Protein AF-A0A7C7TLJ5-F1 (afdb_monomer)

Nearest PDB structures (foldseek):
  1dow-assembly1_A  TM=4.123E-01  e=5.485E+00  Mus musculus
  4dj9-assembly1_A  TM=3.539E-01  e=4.416E+00  Homo sapiens
  2m6u-assembly1_A  TM=3.583E-01  e=4.184E+00  Streptococcus pneumoniae
  2b0h-assembly1_A  TM=3.613E-01  e=6.452E+00  Mus musculus

Solvent-accessible surface area (backbone atoms only — not comparable to full-atom values): 9855 Å² total; per-residue (Å²): 140,82,86,79,79,80,81,80,80,48,72,65,58,51,50,57,53,45,68,76,60,61,52,76,66,57,54,52,52,52,52,54,52,50,52,60,67,44,57,81,57,48,69,66,51,55,64,55,44,53,59,50,47,55,52,50,50,54,52,48,55,35,57,50,50,55,58,57,44,46,88,80,57,54,76,75,46,46,50,59,49,54,42,51,50,49,49,41,33,62,65,18,54,29,39,66,38,47,59,35,56,57,42,66,42,35,53,46,17,75,68,32,34,67,66,41,88,50,71,66,36,30,52,29,50,51,52,32,24,48,46,53,40,51,49,44,62,74,51,39,72,55,19,67,78,62,87,30,20,63,68,49,67,69,58,45,54,54,50,49,53,36,42,53,47,28,53,49,28,41,47,73,69,68,44,77,83,132

Sequence (178 aa):
MSLQYDEDNSILARLQREIRNPTKKTVLALIIIFLLVISPFAAGWLNSTQKGFEQQFAEHDLSENFSAGVADLTDEEVAPWLVEQGNIMFNATTPLHWEVGNFYYGVCSEEGIAGLADATYRDGVRIGCQGLADIQGKYSRDCFIASTCVVKQSAKDELTAVFDGLWATHAEAGYVRP

Radius of gyration: 30.86 Å; Cα contacts (8 Å, |Δi|>4): 154; chains: 1; bounding box: 36×47×104 Å

pLDDT: mean 75.38, std 19.13, range [36.59, 97.94]

Mean predicted aligned error: 16.14 Å

Secondary structure (DSSP, 8-state):
----------HHHHHHHHHHS--HHHHHHHHHHHHHHHTTTHHHHHHHHHHHHHHHHHHHHHHHHTT--GGG--HHHHHHHHHHHHHHHHT--SHHHHT---TTSGGGSHHHHHHSS-HHHHHHHHHHHHHHHHHHHHHHHHHHSSSS----HHHHHHHHHHHHHHHHHHHHTTPPP-

Structure (mmCIF, N/CA/C/O backbone):
data_AF-A0A7C7TLJ5-F1
#
_entry.id   AF-A0A7C7TLJ5-F1
#
loop_
_atom_site.group_PDB
_atom_site.id
_atom_site.type_symbol
_atom_site.label_atom_id
_atom_site.label_alt_id
_atom_site.label_comp_id
_atom_site.label_asym_id
_atom_site.label_entity_id
_atom_site.label_seq_id
_atom_site.pdbx_PDB_ins_code
_atom_site.Cartn_x
_atom_site.Cartn_y
_atom_site.Cartn_z
_atom_site.occupancy
_atom_site.B_iso_or_equiv
_atom_site.auth_seq_id
_atom_site.auth_comp_id
_atom_site.auth_asym_id
_atom_site.auth_atom_id
_atom_site.pdbx_PDB_model_num
ATOM 1 N N . MET A 1 1 ? 3.424 38.424 87.019 1.00 36.62 1 MET A N 1
ATOM 2 C CA . MET A 1 1 ? 2.631 37.506 86.177 1.00 36.62 1 MET A CA 1
ATOM 3 C C . MET A 1 1 ? 3.626 36.684 85.370 1.00 36.62 1 MET A C 1
ATOM 5 O O . MET A 1 1 ? 4.204 37.208 84.431 1.00 36.62 1 MET A O 1
ATOM 9 N N . SER A 1 2 ? 3.945 35.470 85.819 1.00 39.25 2 SER A N 1
ATOM 10 C CA . SER A 1 2 ? 4.843 34.544 85.117 1.00 39.25 2 SER A CA 1
ATOM 11 C C . SER A 1 2 ? 3.990 33.393 84.597 1.00 39.25 2 SER A C 1
ATOM 13 O O . SER A 1 2 ? 3.480 32.604 85.389 1.00 39.25 2 SER A O 1
ATOM 15 N N . LEU A 1 3 ? 3.771 33.358 83.282 1.00 44.00 3 LEU A N 1
ATOM 16 C CA . LEU A 1 3 ? 3.082 32.259 82.612 1.00 44.00 3 LEU A CA 1
ATOM 17 C C . LEU A 1 3 ? 4.011 31.044 82.638 1.00 44.00 3 LEU A C 1
ATOM 19 O O . LEU A 1 3 ? 5.019 31.009 81.936 1.00 44.00 3 LEU A O 1
ATOM 23 N N . GLN A 1 4 ? 3.696 30.088 83.507 1.00 47.78 4 GLN A N 1
ATOM 24 C CA . GLN A 1 4 ? 4.327 28.777 83.522 1.00 47.78 4 GLN A CA 1
ATOM 25 C C . GLN A 1 4 ? 3.808 28.017 82.295 1.00 47.78 4 GLN A C 1
ATOM 27 O O . GLN A 1 4 ? 2.603 27.833 82.138 1.00 47.78 4 GLN A O 1
ATOM 32 N N . TYR A 1 5 ? 4.714 27.678 81.383 1.00 44.50 5 TYR A N 1
ATOM 33 C CA . TYR A 1 5 ? 4.413 26.934 80.166 1.00 44.50 5 TYR A CA 1
ATOM 34 C C . TYR A 1 5 ? 4.363 25.450 80.534 1.00 44.50 5 TYR A C 1
ATOM 36 O O . TYR A 1 5 ? 5.394 24.882 80.893 1.00 44.50 5 TYR A O 1
ATOM 44 N N . ASP A 1 6 ? 3.178 24.843 80.507 1.00 53.38 6 ASP A N 1
ATOM 45 C CA . ASP A 1 6 ? 3.042 23.396 80.667 1.00 53.38 6 ASP A CA 1
ATOM 46 C C . ASP A 1 6 ? 3.456 22.730 79.349 1.00 53.38 6 ASP A C 1
ATOM 48 O O . ASP A 1 6 ? 2.883 22.985 78.285 1.00 53.38 6 ASP A O 1
ATOM 52 N N . GLU A 1 7 ? 4.522 21.936 79.394 1.00 54.41 7 GLU A N 1
ATOM 53 C CA . GLU A 1 7 ? 5.082 21.284 78.217 1.00 54.41 7 GLU A CA 1
ATOM 54 C C . GLU A 1 7 ? 4.248 20.046 77.859 1.00 54.41 7 GLU A C 1
ATOM 56 O O . GLU A 1 7 ? 4.439 18.950 78.392 1.00 54.41 7 GLU A O 1
ATOM 61 N N . ASP A 1 8 ? 3.296 20.240 76.945 1.00 55.31 8 ASP A N 1
ATOM 62 C CA . ASP A 1 8 ? 2.391 19.194 76.478 1.00 55.31 8 ASP A CA 1
ATOM 63 C C . ASP A 1 8 ? 3.166 18.100 75.710 1.00 55.31 8 ASP A C 1
ATOM 65 O O . ASP A 1 8 ? 3.723 18.311 74.624 1.00 55.31 8 ASP A O 1
ATOM 69 N N . ASN A 1 9 ? 3.250 16.920 76.327 1.00 58.28 9 ASN A N 1
ATOM 70 C CA . ASN A 1 9 ? 4.057 15.771 75.904 1.00 58.28 9 ASN A CA 1
ATOM 71 C C . ASN A 1 9 ? 3.226 14.670 75.218 1.00 58.28 9 ASN A C 1
ATOM 73 O O . ASN A 1 9 ? 3.642 13.508 75.162 1.00 58.28 9 ASN A O 1
ATOM 77 N N . SER A 1 10 ? 2.049 15.017 74.694 1.00 65.31 10 SER A N 1
ATOM 78 C CA . SER A 1 10 ? 1.163 14.071 74.014 1.00 65.31 10 SER A CA 1
ATOM 79 C C . SER A 1 10 ? 1.798 13.450 72.752 1.00 65.31 10 SER A C 1
ATOM 81 O O . SER A 1 10 ? 2.580 14.072 72.028 1.00 65.31 10 SER A O 1
ATOM 83 N N . ILE A 1 11 ? 1.459 12.183 72.470 1.00 61.22 11 ILE A N 1
ATOM 84 C CA . ILE A 1 11 ? 1.991 11.401 71.330 1.00 61.22 11 ILE A CA 1
ATOM 85 C C . ILE A 1 11 ? 1.714 12.106 69.990 1.00 61.22 11 ILE A C 1
ATOM 87 O O . ILE A 1 11 ? 2.555 12.096 69.093 1.00 61.22 11 ILE A O 1
ATOM 91 N N . LEU A 1 12 ? 0.565 12.778 69.882 1.00 62.31 12 LEU A N 1
ATOM 92 C CA . LEU A 1 12 ? 0.192 13.594 68.726 1.00 62.31 12 LEU A CA 1
ATOM 93 C C . LEU A 1 12 ? 1.111 14.809 68.548 1.00 62.31 12 LEU A C 1
ATOM 95 O O . LEU A 1 12 ? 1.570 15.055 67.435 1.00 62.31 12 LEU A O 1
ATOM 99 N N . ALA A 1 13 ? 1.449 15.521 69.628 1.00 61.78 13 ALA A N 1
ATOM 100 C CA . ALA A 1 13 ? 2.373 16.655 69.569 1.00 61.78 13 ALA A CA 1
ATOM 101 C C . ALA A 1 13 ? 3.802 16.222 69.189 1.00 61.78 13 ALA A C 1
ATOM 103 O O . ALA A 1 13 ? 4.512 16.952 68.491 1.00 61.78 13 ALA A O 1
ATOM 104 N N . ARG A 1 14 ? 4.212 15.008 69.586 1.00 60.94 14 ARG A N 1
ATOM 105 C CA . ARG A 1 14 ? 5.484 14.397 69.160 1.00 60.94 14 ARG A CA 1
ATOM 106 C C . ARG A 1 14 ? 5.473 14.038 67.675 1.00 60.94 14 ARG A C 1
ATOM 108 O O . ARG A 1 14 ? 6.380 14.447 66.958 1.00 60.94 14 ARG A O 1
ATOM 115 N N . LEU A 1 15 ? 4.415 13.382 67.193 1.00 60.25 15 LEU A N 1
ATOM 116 C CA . LEU A 1 15 ? 4.244 13.074 65.766 1.00 60.25 15 LEU A CA 1
ATOM 117 C C . LEU A 1 15 ? 4.240 14.341 64.904 1.00 60.25 15 LEU A C 1
ATOM 119 O O . LEU A 1 15 ? 4.880 14.384 63.856 1.00 60.25 15 LEU A O 1
ATOM 123 N N . GLN A 1 16 ? 3.574 15.399 65.364 1.00 65.25 16 GLN A N 1
ATOM 124 C CA . GLN A 1 16 ? 3.497 16.661 64.634 1.00 65.25 16 GLN A CA 1
ATOM 125 C C . GLN A 1 16 ? 4.856 17.381 64.550 1.00 65.25 16 GLN A C 1
ATOM 127 O O . GLN A 1 16 ? 5.137 18.031 63.540 1.00 65.25 16 GLN A O 1
ATOM 132 N N . ARG A 1 17 ? 5.734 17.236 65.557 1.00 61.44 17 ARG A N 1
ATOM 133 C CA . ARG A 1 17 ? 7.132 17.711 65.476 1.00 61.44 17 ARG A CA 1
ATOM 134 C C . ARG A 1 17 ? 7.979 16.848 64.544 1.00 61.44 17 ARG A C 1
ATOM 136 O O . ARG A 1 17 ? 8.746 17.402 63.762 1.00 61.44 17 ARG A O 1
ATOM 143 N N . GLU A 1 18 ? 7.800 15.530 64.579 1.00 56.72 18 GLU A N 1
ATOM 144 C CA . GLU A 1 18 ? 8.543 14.585 63.733 1.00 56.72 18 GLU A CA 1
ATOM 145 C C . GLU A 1 18 ? 8.219 14.759 62.234 1.00 56.72 18 GLU A C 1
ATOM 147 O O . GLU A 1 18 ? 9.100 14.630 61.389 1.00 56.72 18 GLU A O 1
ATOM 152 N N . ILE A 1 19 ? 6.972 15.112 61.892 1.00 59.28 19 ILE A N 1
ATOM 153 C CA . ILE A 1 19 ? 6.543 15.383 60.506 1.00 59.28 19 ILE A CA 1
ATOM 154 C C . ILE A 1 19 ? 7.142 16.692 59.972 1.00 59.28 19 ILE A C 1
ATOM 156 O O . ILE A 1 19 ? 7.441 16.797 58.783 1.00 59.28 19 ILE A O 1
ATOM 160 N N . ARG A 1 20 ? 7.329 17.703 60.832 1.00 60.16 20 ARG A N 1
ATOM 161 C CA . ARG A 1 20 ? 7.804 19.033 60.416 1.00 60.16 20 ARG A CA 1
ATOM 162 C C . ARG A 1 20 ? 9.307 19.068 60.131 1.00 60.16 20 ARG A C 1
ATOM 164 O O . ARG A 1 20 ? 9.762 19.979 59.445 1.00 60.16 20 ARG A O 1
ATOM 171 N N . ASN A 1 21 ? 10.063 18.095 60.642 1.00 60.72 21 ASN A N 1
ATOM 172 C CA . ASN A 1 21 ? 11.485 17.936 60.353 1.00 60.72 21 ASN A CA 1
ATOM 173 C C . ASN A 1 21 ? 11.847 16.438 60.282 1.00 60.72 21 ASN A C 1
ATOM 175 O O . ASN A 1 21 ? 12.406 15.881 61.231 1.00 60.72 21 ASN A O 1
ATOM 179 N N . PRO A 1 22 ? 11.463 15.751 59.192 1.00 55.91 22 PRO A N 1
ATOM 180 C CA . PRO A 1 22 ? 11.538 14.301 59.132 1.00 55.91 22 PRO A CA 1
ATOM 181 C C . PRO A 1 22 ? 12.997 13.835 59.096 1.00 55.91 22 PRO A C 1
ATOM 183 O O . PRO A 1 22 ? 13.799 14.258 58.262 1.00 55.91 22 PRO A O 1
ATOM 186 N N . THR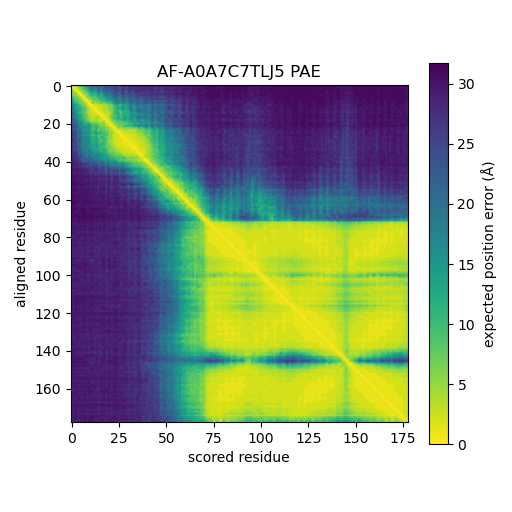 A 1 23 ? 13.355 12.927 60.001 1.00 63.69 23 THR A N 1
ATOM 187 C CA . THR A 1 23 ? 14.656 12.254 59.970 1.00 63.69 23 THR A CA 1
ATOM 188 C C . THR A 1 23 ? 14.727 11.294 58.772 1.00 63.69 23 THR A C 1
ATOM 190 O O . THR A 1 23 ? 13.723 10.770 58.293 1.00 63.69 23 THR A O 1
ATOM 193 N N . LYS A 1 24 ? 15.935 11.007 58.258 1.00 67.62 24 LYS A N 1
ATOM 194 C CA . LYS A 1 24 ? 16.122 10.130 57.075 1.00 67.62 24 LYS A CA 1
ATOM 195 C C . LYS A 1 24 ? 15.459 8.746 57.223 1.00 67.62 24 LYS A C 1
ATOM 197 O O . LYS A 1 24 ? 15.097 8.128 56.228 1.00 67.62 24 LYS A O 1
ATOM 202 N N . LYS A 1 25 ? 15.278 8.271 58.462 1.00 67.75 25 LYS A N 1
ATOM 203 C CA . LYS A 1 25 ? 14.615 6.997 58.779 1.00 67.75 25 LYS A CA 1
ATOM 204 C C . LYS A 1 25 ? 13.089 7.066 58.625 1.00 67.75 25 LYS A C 1
ATOM 206 O O . LYS A 1 25 ? 12.507 6.108 58.125 1.00 67.75 25 LYS A O 1
ATOM 211 N N . THR A 1 26 ? 12.447 8.179 58.990 1.00 65.50 26 THR A N 1
ATOM 212 C CA . THR A 1 26 ? 10.999 8.377 58.791 1.00 65.50 26 THR A CA 1
ATOM 213 C C . THR A 1 26 ? 10.648 8.557 57.318 1.00 65.50 26 THR A C 1
ATOM 215 O O . THR A 1 26 ? 9.640 8.015 56.872 1.00 65.50 26 THR A O 1
ATOM 218 N N . VAL A 1 27 ? 11.508 9.215 56.532 1.00 68.50 27 VAL A N 1
ATOM 219 C CA . VAL A 1 27 ? 11.339 9.298 55.068 1.00 68.50 27 VAL A CA 1
ATOM 220 C C . VAL A 1 27 ? 11.404 7.909 54.424 1.00 68.50 27 VAL A C 1
ATOM 222 O O . VAL A 1 27 ? 10.542 7.561 53.622 1.00 68.50 27 VAL A O 1
ATOM 225 N N . LEU A 1 28 ? 12.382 7.083 54.816 1.00 72.19 28 LEU A N 1
ATOM 226 C CA . LEU A 1 28 ? 12.516 5.718 54.300 1.00 72.19 28 LEU A CA 1
ATOM 227 C C . LEU A 1 28 ? 11.286 4.857 54.637 1.00 72.19 28 LEU A C 1
ATOM 229 O O . LEU A 1 28 ? 10.781 4.137 53.778 1.00 72.19 28 LEU A O 1
ATOM 233 N N . ALA A 1 29 ? 10.771 4.965 55.865 1.00 74.00 29 ALA A N 1
ATOM 234 C CA . ALA A 1 29 ? 9.574 4.241 56.287 1.00 74.00 29 ALA A CA 1
ATOM 235 C C . ALA A 1 29 ? 8.330 4.647 55.476 1.00 74.00 29 ALA A C 1
ATOM 237 O O . ALA A 1 29 ? 7.562 3.779 55.067 1.00 74.00 29 ALA A O 1
ATOM 238 N N . LEU A 1 30 ? 8.156 5.941 55.184 1.00 72.88 30 LEU A N 1
ATOM 239 C CA . LEU A 1 30 ? 7.044 6.427 54.359 1.00 72.88 30 LEU A CA 1
ATOM 240 C C . LEU A 1 30 ? 7.113 5.903 52.920 1.00 72.88 30 LEU A C 1
ATOM 242 O O . LEU A 1 30 ? 6.087 5.497 52.381 1.00 72.88 30 LEU A O 1
ATOM 246 N N . ILE A 1 31 ? 8.305 5.849 52.319 1.00 74.25 31 ILE A N 1
ATOM 247 C CA . ILE A 1 31 ? 8.493 5.306 50.963 1.00 74.25 31 ILE A CA 1
ATOM 248 C C . ILE A 1 31 ? 8.126 3.817 50.915 1.00 74.25 31 ILE A C 1
ATOM 250 O O . ILE A 1 31 ? 7.435 3.382 49.998 1.00 74.25 31 ILE A O 1
ATOM 254 N N . ILE A 1 32 ? 8.539 3.037 51.917 1.00 75.88 32 ILE A N 1
ATOM 255 C CA . ILE A 1 32 ? 8.229 1.600 51.983 1.00 75.88 32 ILE A CA 1
ATOM 256 C C . ILE A 1 32 ? 6.720 1.375 52.140 1.00 75.88 32 ILE A C 1
ATOM 258 O O . ILE A 1 32 ? 6.151 0.528 51.453 1.00 75.88 32 ILE A O 1
ATOM 262 N N . ILE A 1 33 ? 6.056 2.158 52.995 1.00 75.12 33 ILE A N 1
ATOM 263 C CA . ILE A 1 33 ? 4.597 2.094 53.161 1.00 75.12 33 ILE A CA 1
ATOM 264 C C . ILE A 1 33 ? 3.895 2.459 51.848 1.00 75.12 33 ILE A C 1
ATOM 266 O O . ILE A 1 33 ? 2.971 1.763 51.436 1.00 75.12 33 ILE A O 1
ATOM 270 N N . PHE A 1 34 ? 4.365 3.496 51.154 1.00 70.62 34 PHE A N 1
ATOM 271 C CA . PHE A 1 34 ? 3.814 3.908 49.865 1.00 70.62 34 PHE A CA 1
ATOM 272 C C . PHE A 1 34 ? 3.943 2.805 48.801 1.00 70.62 34 PHE A C 1
ATOM 274 O O . PHE A 1 34 ? 2.972 2.497 48.111 1.00 70.62 34 PHE A O 1
ATOM 281 N N . LEU A 1 35 ? 5.098 2.136 48.724 1.00 67.62 35 LEU A N 1
ATOM 282 C CA . LEU A 1 35 ? 5.319 1.015 47.803 1.00 67.62 35 LEU A CA 1
ATOM 283 C C . LEU A 1 35 ? 4.415 -0.189 48.111 1.00 67.62 35 LEU A C 1
ATOM 285 O O . LEU A 1 35 ? 3.884 -0.808 47.189 1.00 67.62 35 LEU A O 1
ATOM 289 N N . LEU A 1 36 ? 4.185 -0.497 49.391 1.00 65.88 36 LEU A N 1
ATOM 290 C CA . LEU A 1 36 ? 3.290 -1.586 49.794 1.00 65.88 36 LEU A CA 1
ATOM 291 C C . LEU A 1 36 ? 1.825 -1.284 49.458 1.00 65.88 36 LEU A C 1
ATOM 293 O O . LEU A 1 36 ? 1.121 -2.173 48.981 1.00 65.88 36 LEU A O 1
ATOM 297 N N . VAL A 1 37 ? 1.382 -0.036 49.641 1.00 66.75 37 VAL A N 1
ATOM 298 C CA . VAL A 1 37 ? 0.007 0.391 49.330 1.00 66.75 37 VAL A CA 1
ATOM 299 C C . VAL A 1 37 ? -0.265 0.406 47.827 1.00 66.75 37 VAL A C 1
ATOM 301 O O . VAL A 1 37 ? -1.386 0.114 47.428 1.00 66.75 37 VAL A O 1
ATOM 304 N N . ILE A 1 38 ? 0.735 0.691 46.987 1.00 58.22 38 ILE A N 1
ATOM 305 C CA . ILE A 1 38 ? 0.576 0.699 45.520 1.00 58.22 38 ILE A CA 1
ATOM 306 C C . ILE A 1 38 ? 0.660 -0.713 44.925 1.00 58.22 38 ILE A C 1
ATOM 308 O O . ILE A 1 38 ? 0.055 -0.975 43.884 1.00 58.22 38 ILE A O 1
ATOM 312 N N . SER A 1 39 ? 1.349 -1.646 45.592 1.00 58.16 39 SER A N 1
ATOM 313 C CA . SER A 1 39 ? 1.561 -3.007 45.080 1.00 58.16 39 SER A CA 1
ATOM 314 C C . SER A 1 39 ? 0.289 -3.771 44.651 1.00 58.16 39 SER A C 1
ATOM 316 O O . SER A 1 39 ? 0.328 -4.367 43.573 1.00 58.16 39 SER A O 1
ATOM 318 N N . PRO A 1 40 ? -0.864 -3.721 45.357 1.00 59.69 40 PRO A N 1
ATOM 319 C CA . PRO A 1 40 ? -2.079 -4.392 44.892 1.00 59.69 40 PRO A CA 1
ATOM 320 C C . PRO A 1 40 ? -2.827 -3.628 43.782 1.00 59.69 40 PRO A C 1
ATOM 322 O O . PRO A 1 40 ? -3.669 -4.219 43.110 1.00 59.69 40 PRO A O 1
ATOM 325 N N . PHE A 1 41 ? -2.521 -2.346 43.543 1.00 53.69 41 PHE A N 1
ATOM 326 C CA . PHE A 1 41 ? -3.135 -1.540 42.475 1.00 53.69 41 PHE A CA 1
ATOM 327 C C . PHE A 1 41 ? -2.350 -1.580 41.150 1.00 53.69 41 PHE A C 1
ATOM 329 O O . PHE A 1 41 ? -2.879 -1.183 40.112 1.00 53.69 41 PHE A O 1
ATOM 336 N N . ALA A 1 42 ? -1.120 -2.104 41.147 1.00 53.25 42 ALA A N 1
ATOM 337 C CA . ALA A 1 42 ? -0.281 -2.187 39.949 1.00 53.25 42 ALA A CA 1
ATOM 338 C C . ALA A 1 42 ? -0.843 -3.138 38.870 1.00 53.25 42 ALA A C 1
ATOM 340 O O . ALA A 1 42 ? -0.741 -2.853 37.677 1.00 53.25 42 ALA A O 1
ATOM 341 N N . ALA A 1 43 ? -1.484 -4.243 39.269 1.00 53.19 43 ALA A N 1
ATOM 342 C CA . ALA A 1 43 ? -1.965 -5.267 38.336 1.00 53.19 43 ALA A CA 1
ATOM 343 C C . ALA A 1 43 ? -3.105 -4.780 37.415 1.00 53.19 43 ALA A C 1
ATOM 345 O O . ALA A 1 43 ? -3.175 -5.176 36.253 1.00 53.19 43 ALA A O 1
ATOM 346 N N . GLY A 1 44 ? -3.982 -3.896 37.906 1.00 46.12 44 GLY A N 1
ATOM 347 C CA . GLY A 1 44 ? -5.080 -3.333 37.109 1.00 46.12 44 GLY A CA 1
ATOM 348 C C . GLY A 1 44 ? -4.620 -2.264 36.114 1.00 46.12 44 GLY A C 1
ATOM 349 O O . GLY A 1 44 ? -5.168 -2.166 35.016 1.00 46.12 44 GLY A O 1
ATOM 350 N N . TRP A 1 45 ? -3.585 -1.493 36.466 1.00 44.03 45 TRP A N 1
ATOM 351 C CA . TRP A 1 45 ? -3.063 -0.434 35.601 1.00 44.03 45 TRP A CA 1
ATOM 352 C C . TRP A 1 45 ? -2.240 -0.993 34.437 1.00 44.03 45 TRP A C 1
ATOM 354 O O . TRP A 1 45 ? -2.398 -0.509 33.320 1.00 44.03 45 TRP A O 1
ATOM 364 N N . LEU A 1 46 ? -1.458 -2.057 34.659 1.00 45.09 46 LEU A N 1
ATOM 365 C CA . LEU A 1 46 ? -0.637 -2.713 33.627 1.00 45.09 46 LEU A CA 1
ATOM 366 C C . LEU A 1 46 ? -1.467 -3.253 32.444 1.00 45.09 46 LEU A C 1
ATOM 368 O O . LEU A 1 46 ? -1.110 -3.025 31.292 1.00 45.09 46 LEU A O 1
ATOM 372 N N . ASN A 1 47 ? -2.620 -3.880 32.704 1.00 45.91 47 ASN A N 1
ATOM 373 C CA . ASN A 1 47 ? -3.492 -4.399 31.637 1.00 45.91 47 ASN A CA 1
ATOM 374 C C . ASN A 1 47 ? -4.229 -3.295 30.859 1.00 45.91 47 ASN A C 1
ATOM 376 O O . ASN A 1 47 ? -4.537 -3.460 29.679 1.00 45.91 47 ASN A O 1
ATOM 380 N N . SER A 1 48 ? -4.542 -2.172 31.512 1.00 45.97 48 SER A N 1
ATOM 381 C CA . SER A 1 48 ? -5.174 -1.021 30.856 1.00 45.97 48 SER A CA 1
ATOM 382 C C . SER A 1 48 ? -4.174 -0.210 30.038 1.00 45.97 48 SER A C 1
ATOM 384 O O . SER A 1 48 ? -4.542 0.349 29.009 1.00 45.97 48 SER A O 1
ATOM 386 N N . THR A 1 49 ? -2.926 -0.128 30.496 1.00 43.84 49 THR A N 1
ATOM 387 C CA . THR A 1 49 ? -1.873 0.597 29.785 1.00 43.84 49 THR A CA 1
ATOM 388 C C . THR A 1 49 ? -1.373 -0.187 28.587 1.00 43.84 49 THR A C 1
ATOM 390 O O . THR A 1 49 ? -1.212 0.430 27.549 1.00 43.84 49 THR A O 1
ATOM 393 N N . GLN A 1 50 ? -1.228 -1.516 28.646 1.00 39.81 50 GLN A N 1
ATOM 394 C CA . GLN A 1 50 ? -0.867 -2.305 27.455 1.00 39.81 50 GLN A CA 1
ATOM 395 C C . GLN A 1 50 ? -1.826 -2.082 26.276 1.00 39.81 50 GLN A C 1
ATOM 397 O O . GLN A 1 50 ? -1.368 -1.843 25.165 1.00 39.81 50 GLN A O 1
ATOM 402 N N . LYS A 1 51 ? -3.143 -2.058 26.523 1.00 42.66 51 LYS A N 1
ATOM 403 C CA . LYS A 1 51 ? -4.139 -1.780 25.473 1.00 42.66 51 LYS A CA 1
ATOM 404 C C . LYS A 1 51 ? -4.055 -0.354 24.923 1.00 42.66 51 LYS A C 1
ATOM 406 O O . LYS A 1 51 ? -4.241 -0.155 23.730 1.00 42.66 51 LYS A O 1
ATOM 411 N N . GLY A 1 52 ? -3.777 0.625 25.789 1.00 36.59 52 GLY A N 1
ATOM 412 C CA . GLY A 1 52 ? -3.571 2.014 25.374 1.00 36.59 52 GLY A CA 1
ATOM 413 C C . GLY A 1 52 ? -2.261 2.207 24.608 1.00 36.59 52 GLY A C 1
ATOM 414 O O . GLY A 1 52 ? -2.239 2.928 23.623 1.00 36.59 52 GLY A O 1
ATOM 415 N N . PHE A 1 53 ? -1.196 1.512 25.009 1.00 40.59 53 PHE A N 1
ATOM 416 C CA . PHE A 1 53 ? 0.099 1.546 24.339 1.00 40.59 53 PHE A CA 1
ATOM 417 C C . PHE A 1 53 ? 0.031 0.892 22.956 1.00 40.59 53 PHE A C 1
ATOM 419 O O . PHE A 1 53 ? 0.488 1.507 22.005 1.00 40.59 53 PHE A O 1
ATOM 426 N N . GLU A 1 54 ? -0.591 -0.281 22.796 1.00 44.09 54 GLU A N 1
ATOM 427 C CA . GLU A 1 54 ? -0.781 -0.902 21.470 1.00 44.09 54 GLU A CA 1
ATOM 428 C C . GLU A 1 54 ? -1.594 -0.014 20.517 1.00 44.09 54 GLU A C 1
ATOM 430 O O . GLU A 1 54 ? -1.230 0.123 19.352 1.00 44.09 54 GLU A O 1
ATOM 435 N N . GLN A 1 55 ? -2.653 0.642 21.008 1.00 48.09 55 GLN A N 1
ATOM 436 C CA . GLN A 1 55 ? -3.409 1.612 20.207 1.00 48.09 55 GLN A CA 1
ATOM 437 C C . GLN A 1 55 ? -2.565 2.828 19.818 1.00 48.09 55 GLN A C 1
ATOM 439 O O . GLN A 1 55 ? -2.664 3.289 18.688 1.00 48.09 55 GLN A O 1
ATOM 444 N N . GLN A 1 56 ? -1.725 3.324 20.727 1.00 36.88 56 GLN A N 1
ATOM 445 C CA . GLN A 1 56 ? -0.933 4.530 20.508 1.00 36.88 56 GLN A CA 1
ATOM 446 C C . GLN A 1 56 ? 0.310 4.281 19.640 1.00 36.88 56 GLN A C 1
ATOM 448 O O . GLN A 1 56 ? 0.705 5.175 18.902 1.00 36.88 56 GLN A O 1
ATOM 453 N N . PHE A 1 57 ? 0.892 3.076 19.670 1.00 45.94 57 PHE A N 1
ATOM 454 C CA . PHE A 1 57 ? 1.929 2.661 18.717 1.00 45.94 57 PHE A CA 1
ATOM 455 C C . PHE A 1 57 ? 1.342 2.418 17.326 1.00 45.94 57 PHE A C 1
ATOM 457 O O . PHE A 1 57 ? 1.891 2.926 16.359 1.00 45.94 57 PHE A O 1
ATOM 464 N N . ALA A 1 58 ? 0.182 1.758 17.221 1.00 48.31 58 ALA A N 1
ATOM 465 C CA . ALA A 1 58 ? -0.513 1.631 15.940 1.00 48.31 58 ALA A CA 1
ATOM 466 C C . ALA A 1 58 ? -0.873 3.007 15.354 1.00 48.31 58 ALA A C 1
ATOM 468 O O . ALA A 1 58 ? -0.710 3.221 14.162 1.00 48.31 58 ALA A O 1
ATOM 469 N N . GLU A 1 59 ? -1.314 3.954 16.188 1.00 46.84 59 GLU A N 1
ATOM 470 C CA . GLU A 1 59 ? -1.627 5.330 15.782 1.00 46.84 59 GLU A CA 1
ATOM 471 C C . GLU A 1 59 ? -0.377 6.153 15.421 1.00 46.84 59 GLU A C 1
ATOM 473 O O . GLU A 1 59 ? -0.420 6.938 14.474 1.00 46.84 59 GLU A O 1
ATOM 478 N N . HIS A 1 60 ? 0.747 5.944 16.115 1.00 42.78 60 HIS A N 1
ATOM 479 C CA . HIS A 1 60 ? 2.034 6.570 15.795 1.00 42.78 60 HIS A CA 1
ATOM 480 C C . HIS A 1 60 ? 2.616 6.047 14.472 1.00 42.78 60 HIS A C 1
ATOM 482 O O . HIS A 1 60 ? 2.985 6.848 13.616 1.00 42.78 60 HIS A O 1
ATOM 488 N N . ASP A 1 61 ? 2.626 4.729 14.264 1.00 49.38 61 ASP A N 1
ATOM 489 C CA . ASP A 1 61 ? 3.124 4.095 13.034 1.00 49.38 61 ASP A CA 1
ATOM 490 C C . ASP A 1 61 ? 2.222 4.424 11.830 1.00 49.38 61 ASP A C 1
ATOM 492 O O . ASP A 1 61 ? 2.695 4.633 10.714 1.00 49.38 61 ASP A O 1
ATOM 496 N N . LEU A 1 62 ? 0.908 4.553 12.053 1.00 50.22 62 LEU A N 1
ATOM 497 C CA . LEU A 1 62 ? -0.033 5.095 11.070 1.00 50.22 62 LEU A CA 1
ATOM 498 C C . LEU A 1 62 ? 0.288 6.548 10.719 1.00 50.22 62 LEU A C 1
ATOM 500 O O . LEU A 1 62 ? 0.357 6.882 9.541 1.00 50.22 62 LEU A O 1
ATOM 504 N N . SER A 1 63 ? 0.507 7.405 11.721 1.00 45.69 63 SER A N 1
ATOM 505 C CA . SER A 1 63 ? 0.866 8.813 11.514 1.00 45.69 63 SER A CA 1
ATOM 506 C C . SER A 1 63 ? 2.168 8.981 10.726 1.00 45.69 63 SER A C 1
ATOM 508 O O . SER A 1 63 ? 2.265 9.923 9.940 1.00 45.69 63 SER A O 1
ATOM 510 N N . GLU A 1 64 ? 3.155 8.102 10.914 1.00 48.78 64 GLU A N 1
ATOM 511 C CA . GLU A 1 64 ? 4.367 8.084 10.085 1.00 48.78 64 GLU A CA 1
ATOM 512 C C . GLU A 1 64 ? 4.069 7.591 8.658 1.00 48.78 64 GLU A C 1
ATOM 514 O O . GLU A 1 64 ? 4.507 8.230 7.699 1.00 48.78 64 GLU A O 1
ATOM 519 N N . ASN A 1 65 ? 3.239 6.554 8.485 1.00 51.12 65 ASN A N 1
ATOM 520 C CA . ASN A 1 65 ? 2.827 6.040 7.167 1.00 51.12 65 ASN A CA 1
ATOM 521 C C . ASN A 1 65 ? 2.006 7.040 6.336 1.00 51.12 65 ASN A C 1
ATOM 523 O O . ASN A 1 65 ? 2.175 7.107 5.118 1.00 51.12 65 ASN A O 1
ATOM 527 N N . PHE A 1 66 ? 1.193 7.887 6.976 1.00 49.31 66 PHE A N 1
ATOM 528 C CA . PHE A 1 66 ? 0.529 9.023 6.321 1.00 49.31 66 PHE A CA 1
ATOM 529 C C . PHE A 1 66 ? 1.520 10.016 5.694 1.00 49.31 66 PHE A C 1
ATOM 531 O O . PHE A 1 66 ? 1.136 10.804 4.826 1.00 49.31 66 PHE A O 1
ATOM 538 N N . SER A 1 67 ? 2.772 10.006 6.159 1.00 44.28 67 SER A N 1
ATOM 539 C CA . SER A 1 67 ? 3.802 10.991 5.842 1.00 44.28 67 SER A CA 1
ATOM 540 C C . SER A 1 67 ? 5.000 10.440 5.076 1.00 44.28 67 SER A C 1
ATOM 542 O O . SER A 1 67 ? 5.919 11.221 4.830 1.00 44.28 67 SER A O 1
ATOM 544 N N . ALA A 1 68 ? 5.000 9.160 4.675 1.00 50.22 68 ALA A N 1
ATOM 545 C CA . ALA A 1 68 ? 6.051 8.605 3.823 1.00 50.22 68 ALA A CA 1
ATOM 546 C C . ALA A 1 68 ? 6.096 9.400 2.504 1.00 50.22 68 ALA A C 1
ATOM 548 O O . ALA A 1 68 ? 5.321 9.195 1.566 1.00 50.22 68 ALA A O 1
ATOM 549 N N . GLY A 1 69 ? 6.956 10.416 2.483 1.00 47.09 69 GLY A N 1
ATOM 550 C CA . GLY A 1 69 ? 7.173 11.273 1.338 1.00 47.09 69 GLY A CA 1
ATOM 551 C C . GLY A 1 69 ? 7.883 10.484 0.249 1.00 47.09 69 GLY A C 1
ATOM 552 O O . GLY A 1 69 ? 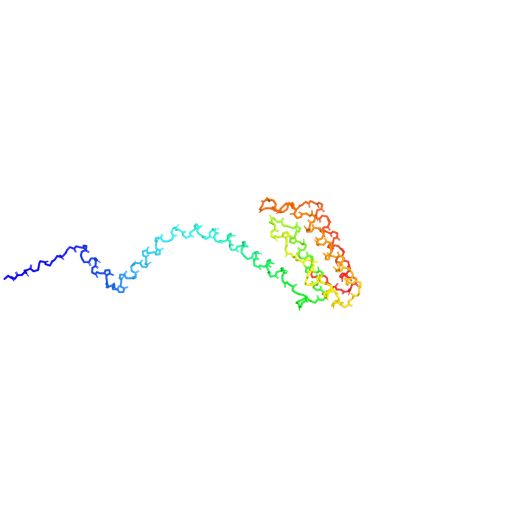8.594 9.524 0.521 1.00 47.09 69 GLY A O 1
ATOM 553 N N . VAL A 1 70 ? 7.752 10.952 -0.992 1.00 45.94 70 VAL A N 1
ATOM 554 C CA . VAL A 1 70 ? 8.485 10.455 -2.176 1.00 45.94 70 VAL A CA 1
ATOM 555 C C . VAL A 1 70 ? 9.986 10.237 -1.909 1.00 45.94 70 VAL A C 1
ATOM 557 O O . VAL A 1 70 ? 10.622 9.453 -2.597 1.00 45.94 70 VAL A O 1
ATOM 560 N N . ALA A 1 71 ? 10.563 10.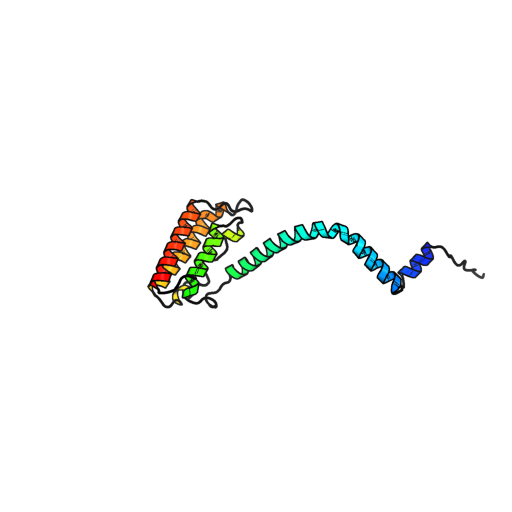945 -0.934 1.00 51.50 71 ALA A N 1
ATOM 561 C CA . ALA A 1 71 ? 11.996 11.010 -0.682 1.00 51.50 71 ALA A CA 1
ATOM 562 C C . ALA A 1 71 ? 12.631 9.753 -0.051 1.00 51.50 71 ALA A C 1
ATOM 564 O O . ALA A 1 71 ? 13.855 9.658 -0.106 1.00 51.50 71 ALA A O 1
ATOM 565 N N . ASP A 1 72 ? 11.853 8.818 0.509 1.00 67.50 72 ASP A N 1
ATOM 566 C CA . ASP A 1 72 ? 12.408 7.686 1.279 1.00 67.50 72 ASP A CA 1
ATOM 567 C C . ASP A 1 72 ? 12.277 6.308 0.604 1.00 67.50 72 ASP A C 1
ATOM 569 O O . ASP A 1 72 ? 12.802 5.334 1.138 1.00 67.50 72 ASP A O 1
ATOM 573 N N . LEU A 1 73 ? 11.622 6.202 -0.560 1.00 79.31 73 LEU A N 1
ATOM 574 C CA . LEU A 1 73 ? 11.451 4.926 -1.270 1.00 79.31 73 LEU A CA 1
ATOM 575 C C . LEU A 1 73 ? 12.224 4.914 -2.588 1.00 79.31 73 LEU A C 1
ATOM 577 O O . LEU A 1 73 ? 12.138 5.847 -3.389 1.00 79.31 73 LEU A O 1
ATOM 581 N N . THR A 1 74 ? 12.937 3.822 -2.840 1.00 86.62 74 THR A N 1
ATOM 582 C CA . THR A 1 74 ? 13.461 3.499 -4.172 1.00 86.62 74 THR A CA 1
ATOM 583 C C . THR A 1 74 ? 12.349 2.948 -5.071 1.00 86.62 74 THR A C 1
ATOM 585 O O . THR A 1 74 ? 11.345 2.433 -4.580 1.00 86.62 74 THR A O 1
ATOM 588 N N . ASP A 1 75 ? 12.521 3.015 -6.398 1.00 88.62 75 ASP A N 1
ATOM 589 C CA . ASP A 1 75 ? 11.522 2.527 -7.366 1.00 88.62 75 ASP A CA 1
ATOM 590 C C . ASP A 1 75 ? 11.049 1.090 -7.060 1.00 88.62 75 ASP A C 1
ATOM 592 O O . ASP A 1 75 ? 9.854 0.792 -7.146 1.00 88.62 75 ASP A O 1
ATOM 596 N N . GLU A 1 76 ? 11.964 0.205 -6.647 1.00 89.69 76 GLU A N 1
ATOM 597 C CA . GLU A 1 76 ? 11.654 -1.195 -6.331 1.00 89.69 76 GLU A CA 1
ATOM 598 C C . GLU A 1 76 ? 10.830 -1.372 -5.046 1.00 89.69 76 GLU A C 1
ATOM 600 O O . GLU A 1 76 ? 10.136 -2.380 -4.906 1.00 89.69 76 GLU A O 1
ATOM 605 N N . GLU A 1 77 ? 10.849 -0.396 -4.138 1.00 90.31 77 GLU A N 1
ATOM 606 C CA . GLU A 1 77 ? 10.130 -0.425 -2.858 1.00 90.31 77 GLU A CA 1
ATOM 607 C C . GLU A 1 77 ? 8.713 0.157 -2.961 1.00 90.31 77 GLU A C 1
ATOM 609 O O . GLU A 1 77 ? 7.874 -0.105 -2.097 1.00 90.31 77 GLU A O 1
ATOM 614 N N . VAL A 1 78 ? 8.402 0.889 -4.037 1.00 90.38 78 VAL A N 1
ATOM 615 C CA . VAL A 1 78 ? 7.110 1.576 -4.203 1.00 90.38 78 VAL A CA 1
ATOM 616 C C . VAL A 1 78 ? 5.925 0.613 -4.242 1.00 90.38 78 VAL A C 1
ATOM 618 O O . VAL A 1 78 ? 4.981 0.772 -3.467 1.00 90.38 78 VAL A O 1
ATOM 621 N N . ALA A 1 79 ? 5.941 -0.389 -5.126 1.00 92.69 79 ALA A N 1
ATOM 622 C CA . ALA A 1 79 ? 4.849 -1.359 -5.198 1.00 92.69 79 ALA A CA 1
ATOM 623 C C . ALA A 1 79 ? 4.713 -2.195 -3.908 1.00 92.69 79 ALA A C 1
ATOM 625 O O . ALA A 1 79 ? 3.585 -2.304 -3.420 1.00 92.69 79 ALA A O 1
ATOM 626 N N . PRO A 1 80 ? 5.801 -2.722 -3.300 1.00 92.00 80 PRO A N 1
ATOM 627 C CA . PRO A 1 80 ? 5.735 -3.337 -1.976 1.00 92.00 80 PRO A CA 1
ATOM 628 C C . PRO A 1 80 ? 5.081 -2.446 -0.920 1.00 92.00 80 PRO A C 1
ATOM 630 O O . PRO A 1 80 ? 4.170 -2.901 -0.231 1.00 92.00 80 PRO A O 1
ATOM 633 N N . TRP A 1 81 ? 5.474 -1.173 -0.835 1.00 90.44 81 TRP A N 1
A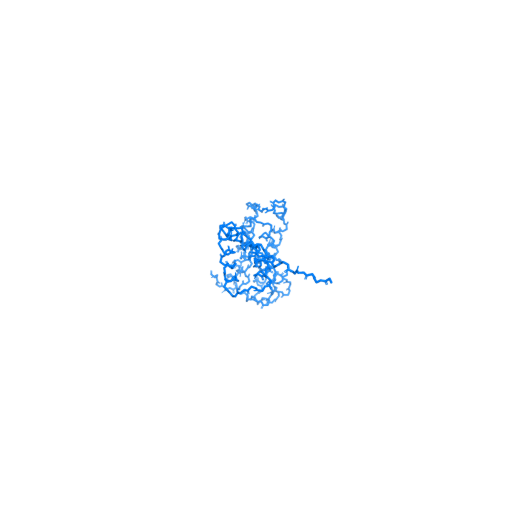TOM 634 C CA . TRP A 1 81 ? 4.897 -0.239 0.128 1.00 90.44 81 TRP A CA 1
ATOM 635 C C . TRP A 1 81 ? 3.402 0.001 -0.126 1.00 90.44 81 TRP A C 1
ATOM 637 O O . TRP A 1 81 ? 2.604 -0.069 0.806 1.00 90.44 81 TRP A O 1
ATOM 647 N N . LEU A 1 82 ? 2.981 0.204 -1.379 1.00 91.88 82 LEU A N 1
ATOM 648 C CA . LEU A 1 82 ? 1.560 0.373 -1.719 1.00 91.88 82 LEU A CA 1
ATOM 649 C C . LEU A 1 82 ? 0.726 -0.864 -1.363 1.00 91.88 82 LEU A C 1
ATOM 651 O O . LEU A 1 82 ? -0.398 -0.738 -0.872 1.00 91.88 82 LEU A O 1
ATOM 655 N N . VAL A 1 83 ? 1.277 -2.058 -1.584 1.00 93.25 83 VAL A N 1
ATOM 656 C CA . VAL A 1 83 ? 0.630 -3.320 -1.210 1.00 93.25 83 VAL A CA 1
ATOM 657 C C . VAL A 1 83 ? 0.580 -3.487 0.310 1.00 93.25 83 VAL A C 1
ATOM 659 O O . VAL A 1 83 ? -0.431 -3.961 0.822 1.00 93.25 83 VAL A O 1
ATOM 662 N N . GLU A 1 84 ? 1.607 -3.068 1.050 1.00 91.12 84 GLU A N 1
ATOM 663 C CA . GLU A 1 84 ? 1.603 -3.030 2.521 1.00 91.12 84 GLU A CA 1
ATOM 664 C C . GLU A 1 84 ? 0.451 -2.149 3.039 1.00 91.12 84 GLU A C 1
ATOM 666 O O . GLU A 1 84 ? -0.393 -2.618 3.808 1.00 91.12 84 GLU A O 1
ATOM 671 N N . GLN A 1 85 ? 0.339 -0.910 2.541 1.00 90.62 85 GLN A N 1
ATOM 672 C CA . GLN A 1 85 ? -0.750 0.005 2.914 1.00 90.62 85 GLN A CA 1
ATOM 673 C C . GLN A 1 85 ? -2.122 -0.586 2.561 1.00 90.62 85 GLN A C 1
ATOM 675 O O . GLN A 1 85 ? -3.049 -0.598 3.375 1.00 90.62 85 GLN A O 1
ATOM 680 N N . GLY A 1 86 ? -2.247 -1.162 1.367 1.00 92.62 86 GLY A N 1
ATOM 681 C CA . GLY A 1 86 ? -3.459 -1.856 0.957 1.00 92.62 86 GLY A CA 1
ATOM 682 C C . GLY A 1 86 ? -3.792 -3.076 1.825 1.00 92.62 86 GLY A C 1
ATOM 683 O O . GLY A 1 86 ? -4.965 -3.329 2.097 1.00 92.62 86 GLY A O 1
ATOM 684 N N . ASN A 1 87 ? -2.800 -3.824 2.309 1.00 93.19 87 ASN A N 1
ATOM 685 C CA . ASN A 1 87 ? -3.007 -4.952 3.222 1.00 93.19 87 ASN A CA 1
ATOM 686 C C . ASN A 1 87 ? -3.488 -4.500 4.606 1.00 93.19 87 ASN A C 1
ATOM 688 O O . ASN A 1 87 ? -4.283 -5.206 5.238 1.00 93.19 87 ASN A O 1
ATOM 692 N N . ILE A 1 88 ? -3.059 -3.323 5.067 1.00 90.81 88 ILE A N 1
ATOM 693 C CA . ILE A 1 88 ? -3.595 -2.714 6.288 1.00 90.81 88 ILE A CA 1
ATOM 694 C C . ILE A 1 88 ? -5.080 -2.377 6.085 1.00 90.81 88 ILE A C 1
ATOM 696 O O . ILE A 1 88 ? -5.901 -2.760 6.921 1.00 90.81 88 ILE A O 1
ATOM 700 N N . MET A 1 89 ? -5.456 -1.799 4.935 1.00 92.31 89 MET A N 1
ATOM 701 C CA . MET A 1 89 ? -6.869 -1.594 4.575 1.00 92.31 89 MET A CA 1
ATOM 702 C C . MET A 1 89 ? -7.643 -2.916 4.479 1.00 92.31 89 MET A C 1
ATOM 704 O O . MET A 1 89 ? -8.759 -3.027 4.985 1.00 92.31 89 MET A O 1
ATOM 708 N N . PHE A 1 90 ? -7.058 -3.942 3.858 1.00 93.75 90 PHE A N 1
ATOM 709 C CA . PHE A 1 90 ? -7.670 -5.263 3.674 1.00 93.75 90 PHE A CA 1
ATOM 710 C C . PHE A 1 90 ? -8.033 -5.920 5.013 1.00 93.75 90 PHE A C 1
ATOM 712 O O . PHE A 1 90 ? -9.078 -6.572 5.140 1.00 93.75 90 PHE A O 1
ATOM 719 N N . ASN A 1 91 ? -7.170 -5.741 6.014 1.00 92.56 91 ASN A N 1
ATOM 720 C CA . ASN A 1 91 ? -7.320 -6.285 7.362 1.00 92.56 91 ASN A CA 1
ATOM 721 C C . ASN A 1 91 ? -7.866 -5.259 8.366 1.00 92.56 91 ASN A C 1
ATOM 723 O O . ASN A 1 91 ? -7.841 -5.514 9.572 1.00 92.56 91 ASN A O 1
ATOM 727 N N . ALA A 1 92 ? -8.366 -4.113 7.895 1.00 89.50 92 ALA A N 1
ATOM 728 C CA . ALA A 1 92 ? -8.774 -3.027 8.765 1.00 89.50 92 ALA A CA 1
ATOM 729 C C . ALA A 1 92 ? -9.901 -3.459 9.712 1.00 89.50 92 ALA A C 1
ATOM 731 O O . ALA A 1 92 ? -10.977 -3.895 9.308 1.00 89.50 92 ALA A O 1
ATOM 732 N N . THR A 1 93 ? -9.644 -3.301 11.006 1.00 88.12 93 THR A N 1
ATOM 733 C CA . THR A 1 93 ? -10.618 -3.514 12.087 1.00 88.12 93 THR A CA 1
ATOM 734 C C . THR A 1 93 ? -11.097 -2.203 12.698 1.00 88.12 93 THR A C 1
ATOM 736 O O . THR A 1 93 ? -12.094 -2.185 13.418 1.00 88.12 93 THR A O 1
ATOM 739 N N . THR A 1 94 ? -10.422 -1.095 12.391 1.00 85.31 94 THR A N 1
ATOM 740 C CA . THR A 1 94 ? -10.717 0.254 12.875 1.00 85.31 94 THR A CA 1
ATOM 741 C C . THR A 1 94 ? -10.742 1.232 11.696 1.00 85.31 94 THR A C 1
ATOM 743 O O . THR A 1 94 ? -10.087 0.976 10.683 1.00 85.31 94 THR A O 1
ATOM 746 N N . PRO A 1 95 ? -11.474 2.358 11.803 1.00 86.31 95 PRO A N 1
ATOM 747 C CA . PRO A 1 95 ? -11.435 3.405 10.782 1.00 86.31 95 PRO A CA 1
ATOM 748 C C . PRO A 1 95 ? -10.019 3.929 10.513 1.00 86.31 95 PRO A C 1
ATOM 750 O O . PRO A 1 95 ? -9.705 4.279 9.386 1.00 86.31 95 PRO A O 1
ATOM 753 N N . LEU A 1 96 ? -9.151 3.942 11.527 1.00 84.12 96 LEU A N 1
ATOM 754 C CA . LEU A 1 96 ? -7.778 4.408 11.370 1.00 84.12 96 LEU A CA 1
ATOM 755 C C . LEU A 1 96 ? -6.961 3.496 10.438 1.00 84.12 96 LEU A C 1
ATOM 757 O O . LEU A 1 96 ? -6.297 3.997 9.544 1.00 84.12 96 LEU A O 1
ATOM 761 N N . HIS A 1 97 ? -7.075 2.168 10.574 1.00 86.88 97 HIS A N 1
ATOM 762 C CA . HIS A 1 97 ? -6.447 1.224 9.636 1.00 86.88 97 HIS A CA 1
ATOM 763 C C . HIS A 1 97 ? -7.028 1.322 8.215 1.00 86.88 97 HIS A C 1
ATOM 765 O O . HIS A 1 97 ? -6.353 1.007 7.243 1.00 86.88 97 HIS A O 1
ATOM 771 N N . TRP A 1 98 ? -8.289 1.737 8.073 1.00 90.00 98 TRP A N 1
ATOM 772 C CA . TRP A 1 98 ? -8.893 1.942 6.756 1.00 90.00 98 TRP A CA 1
ATOM 773 C C . TRP A 1 98 ? -8.330 3.178 6.049 1.00 90.00 98 TRP A C 1
ATOM 775 O O . TRP A 1 98 ? -8.068 3.167 4.848 1.00 90.00 98 TRP A O 1
ATOM 785 N N . GLU A 1 99 ? -8.099 4.239 6.811 1.00 86.38 99 GLU A N 1
ATOM 786 C CA . GLU A 1 99 ? -7.564 5.496 6.300 1.00 86.38 99 GLU A CA 1
ATOM 787 C C . GLU A 1 99 ? -6.026 5.512 6.270 1.00 86.38 99 GLU A C 1
ATOM 789 O O . GLU A 1 99 ? -5.457 6.578 6.171 1.00 86.38 99 GLU A O 1
ATOM 794 N N . VAL A 1 100 ? -5.340 4.362 6.332 1.00 81.06 100 VAL A N 1
ATOM 795 C CA . VAL A 1 100 ? -3.898 4.250 6.652 1.00 81.06 100 VAL A CA 1
ATOM 796 C C . VAL A 1 100 ? -2.931 5.109 5.833 1.00 81.06 100 VAL A C 1
ATOM 798 O O . VAL A 1 100 ? -1.899 5.542 6.341 1.00 81.06 100 VAL A O 1
ATOM 801 N N . GLY A 1 101 ? -3.252 5.352 4.568 1.00 75.00 101 GLY A N 1
ATOM 802 C CA . GLY A 1 101 ? -2.396 6.072 3.643 1.00 75.00 101 GLY A CA 1
ATOM 803 C C . GLY A 1 101 ? -3.180 7.117 2.874 1.00 75.00 101 GLY A C 1
ATOM 804 O O . GLY A 1 101 ? -4.386 6.983 2.656 1.00 75.00 101 GLY A O 1
ATOM 805 N N . ASN A 1 102 ? -2.469 8.151 2.426 1.00 81.19 102 ASN A N 1
ATOM 806 C CA . ASN A 1 102 ? -3.004 9.105 1.471 1.00 81.19 102 ASN A CA 1
ATOM 807 C C . ASN A 1 102 ? -2.478 8.799 0.067 1.00 81.19 102 ASN A C 1
ATOM 809 O O . ASN A 1 102 ? -1.345 9.128 -0.279 1.00 81.19 102 ASN A O 1
ATOM 813 N N . PHE A 1 103 ? -3.342 8.223 -0.762 1.00 89.44 103 PHE A N 1
ATOM 814 C CA . PHE A 1 103 ? -3.005 7.796 -2.119 1.00 89.44 103 PHE A CA 1
ATOM 815 C C . PHE A 1 103 ? -3.075 8.923 -3.171 1.00 89.44 103 PHE A C 1
ATOM 817 O O . PHE A 1 103 ? -3.129 8.645 -4.367 1.00 89.44 103 PHE A O 1
ATOM 824 N N . TYR A 1 104 ? -3.059 10.192 -2.745 1.00 82.44 104 TYR A N 1
ATOM 825 C CA . TYR A 1 104 ? -2.955 11.374 -3.617 1.00 82.44 104 TYR A CA 1
ATOM 826 C C . TYR A 1 104 ? -1.650 12.162 -3.431 1.00 82.44 104 TYR A C 1
ATOM 828 O O . TYR A 1 104 ? -1.323 13.018 -4.255 1.00 82.44 104 TYR A O 1
ATOM 836 N N . TYR A 1 105 ? -0.908 11.901 -2.354 1.00 83.75 105 TYR A N 1
ATOM 837 C CA . TYR A 1 105 ? 0.348 12.582 -2.039 1.00 83.75 105 TYR A CA 1
ATOM 838 C C . TYR A 1 105 ? 1.499 11.578 -1.936 1.00 83.75 105 TYR A C 1
ATOM 840 O O . TYR A 1 105 ? 1.334 10.388 -2.207 1.00 83.75 105 TYR A O 1
ATOM 848 N N . GLY A 1 106 ? 2.693 12.068 -1.591 1.00 82.94 106 GLY A N 1
ATOM 849 C CA . GLY A 1 106 ? 3.880 11.223 -1.510 1.00 82.94 106 GLY A CA 1
ATOM 850 C C . GLY A 1 106 ? 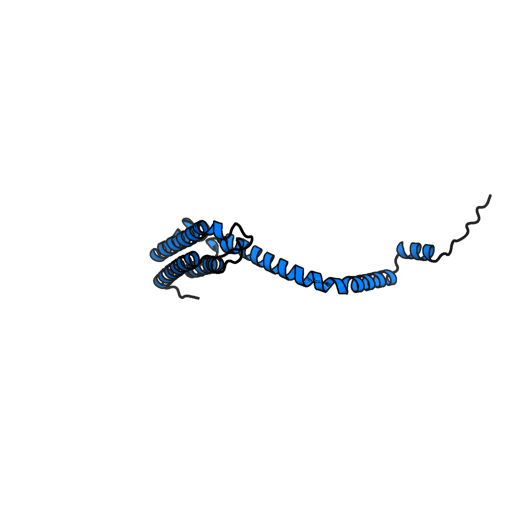4.138 10.545 -2.853 1.00 82.94 106 GLY A C 1
ATOM 851 O O . GLY A 1 106 ? 4.017 11.188 -3.902 1.00 82.94 106 GLY A O 1
ATOM 852 N N . VAL A 1 107 ? 4.452 9.250 -2.826 1.00 85.12 107 VAL A N 1
ATOM 853 C CA . VAL A 1 107 ? 4.743 8.448 -4.029 1.00 85.12 107 VAL A CA 1
ATOM 854 C C . VAL A 1 107 ? 3.608 8.465 -5.062 1.00 85.12 107 VAL A C 1
ATOM 856 O O . VAL A 1 107 ? 3.865 8.314 -6.250 1.00 85.12 107 VAL A O 1
ATOM 859 N N . CYS A 1 108 ? 2.369 8.708 -4.623 1.00 89.69 108 CYS A N 1
ATOM 860 C CA . CYS A 1 108 ? 1.185 8.780 -5.477 1.00 89.69 108 CYS A CA 1
ATOM 861 C C . CYS A 1 108 ? 0.900 10.180 -6.047 1.00 89.69 108 CYS A C 1
ATOM 863 O O . CYS A 1 108 ? -0.048 10.348 -6.815 1.00 89.69 108 CYS A O 1
ATOM 865 N N . SER A 1 109 ? 1.694 11.191 -5.687 1.00 88.50 109 SER A N 1
ATOM 866 C CA . SER A 1 109 ? 1.609 12.519 -6.304 1.00 88.50 109 SER A CA 1
ATOM 867 C C . SER A 1 109 ? 2.106 12.499 -7.754 1.00 88.50 109 SER A C 1
ATOM 869 O O . SER A 1 109 ? 2.870 11.619 -8.149 1.00 88.50 109 SER A O 1
ATOM 871 N N . GLU A 1 110 ? 1.722 13.499 -8.554 1.00 87.31 110 GLU A N 1
ATOM 872 C CA . GLU A 1 110 ? 2.217 13.619 -9.934 1.00 87.31 110 GLU A CA 1
ATOM 873 C C . GLU A 1 110 ? 3.750 13.682 -9.996 1.00 87.31 110 GLU A C 1
ATOM 875 O O . GLU A 1 110 ? 4.353 13.018 -10.837 1.00 87.31 110 GLU A O 1
ATOM 880 N N . GLU A 1 111 ? 4.378 14.428 -9.082 1.00 85.25 111 GLU A N 1
ATOM 881 C CA . GLU A 1 111 ? 5.838 14.531 -8.977 1.00 85.25 111 GLU A CA 1
ATOM 882 C C . GLU A 1 111 ? 6.473 13.207 -8.532 1.00 85.25 111 GLU A C 1
ATOM 884 O O . GLU A 1 111 ? 7.478 12.792 -9.107 1.00 85.25 111 GLU A O 1
ATOM 889 N N . GLY A 1 112 ? 5.866 12.518 -7.559 1.00 85.94 112 GLY A N 1
ATOM 890 C CA . GLY A 1 112 ? 6.340 11.221 -7.072 1.00 85.94 112 GLY A CA 1
ATOM 891 C C . GLY A 1 112 ? 6.333 10.150 -8.152 1.00 85.94 112 GLY A C 1
ATOM 892 O O . GLY A 1 112 ? 7.346 9.497 -8.391 1.00 85.94 112 GLY A O 1
ATOM 893 N N . ILE A 1 113 ? 5.225 10.050 -8.884 1.00 89.88 113 ILE A N 1
ATOM 894 C CA . ILE A 1 113 ? 5.108 9.126 -10.011 1.00 89.88 113 ILE A CA 1
ATOM 895 C C . ILE A 1 113 ? 6.081 9.532 -11.120 1.00 89.88 113 ILE A C 1
ATOM 897 O O . ILE A 1 113 ? 6.747 8.671 -11.683 1.00 89.88 113 ILE A O 1
ATOM 901 N N . ALA A 1 114 ? 6.208 10.823 -11.447 1.00 88.12 114 ALA A N 1
ATOM 902 C CA . ALA A 1 114 ? 7.151 11.283 -12.470 1.00 88.12 114 ALA A CA 1
ATOM 903 C C . ALA A 1 114 ? 8.622 10.975 -12.127 1.00 88.12 114 ALA A C 1
ATOM 905 O O . ALA A 1 114 ? 9.438 10.880 -13.045 1.00 88.12 114 ALA A O 1
ATOM 906 N N . GLY A 1 115 ? 8.943 10.804 -10.841 1.00 87.81 115 GLY A N 1
ATOM 907 C CA . GLY A 1 115 ? 10.272 10.439 -10.354 1.00 87.81 115 GLY A CA 1
ATOM 908 C C . GLY A 1 115 ? 10.705 9.004 -10.668 1.00 87.81 115 GLY A C 1
ATOM 909 O O . GLY A 1 115 ? 11.908 8.760 -10.732 1.00 87.81 115 GLY A O 1
ATOM 910 N N . LEU A 1 116 ? 9.769 8.079 -10.917 1.00 89.50 116 LEU A N 1
ATOM 911 C CA . LEU A 1 116 ? 10.109 6.679 -11.205 1.00 89.50 116 LEU A CA 1
ATOM 912 C C . LEU A 1 116 ? 10.720 6.544 -12.604 1.00 89.50 116 LEU A C 1
ATOM 914 O O . LEU A 1 116 ? 10.242 7.148 -13.576 1.00 89.50 116 LEU A O 1
ATOM 918 N N . ALA A 1 117 ? 11.752 5.715 -12.734 1.00 88.12 117 ALA A N 1
ATOM 919 C CA . ALA A 1 117 ? 12.541 5.603 -13.954 1.00 88.12 117 ALA A CA 1
ATOM 920 C C . ALA A 1 117 ? 11.752 4.980 -15.121 1.00 88.12 117 ALA A C 1
ATOM 922 O O . ALA A 1 117 ? 11.744 5.528 -16.233 1.00 88.12 117 ALA A O 1
ATOM 923 N N . ASP A 1 118 ? 11.063 3.862 -14.880 1.00 92.00 118 ASP A N 1
ATOM 924 C CA . ASP A 1 118 ? 10.372 3.104 -15.928 1.00 92.00 118 ASP A CA 1
ATOM 925 C C . ASP A 1 118 ? 8.973 3.658 -16.251 1.00 92.00 118 ASP A C 1
ATOM 927 O O . ASP A 1 118 ? 8.148 3.900 -15.374 1.00 92.00 118 ASP A O 1
ATOM 931 N N . ALA A 1 119 ? 8.688 3.854 -17.541 1.00 91.06 119 ALA A N 1
ATOM 932 C CA . ALA A 1 119 ? 7.434 4.460 -17.991 1.00 91.06 119 ALA A CA 1
ATOM 933 C C . ALA A 1 119 ? 6.204 3.575 -17.770 1.00 91.06 119 ALA A C 1
ATOM 935 O O . ALA A 1 119 ? 5.145 4.091 -17.416 1.00 91.06 119 ALA A O 1
ATOM 936 N N . THR A 1 120 ? 6.347 2.267 -17.963 1.00 90.19 120 THR A N 1
ATOM 937 C CA . THR A 1 120 ? 5.258 1.303 -17.775 1.00 90.19 120 THR A CA 1
ATOM 938 C C . THR A 1 120 ? 4.955 1.157 -16.290 1.00 90.19 120 THR A C 1
ATOM 940 O O . THR A 1 120 ? 3.795 1.176 -15.880 1.00 90.19 120 THR A O 1
ATOM 943 N N . TYR A 1 121 ? 6.003 1.111 -15.470 1.00 93.94 121 TYR A N 1
ATOM 944 C CA . TYR A 1 121 ? 5.898 1.074 -14.022 1.00 93.94 121 TYR A CA 1
ATOM 945 C C . TYR A 1 121 ? 5.237 2.335 -13.464 1.00 93.94 121 TYR A C 1
ATOM 947 O O . TYR A 1 121 ? 4.345 2.225 -12.628 1.00 93.94 121 TYR A O 1
ATOM 955 N N . ARG A 1 122 ? 5.569 3.527 -13.985 1.00 94.25 122 ARG A N 1
ATOM 956 C CA . ARG A 1 122 ? 4.860 4.775 -13.640 1.00 94.25 122 ARG A CA 1
ATOM 957 C C . ARG A 1 122 ? 3.359 4.683 -13.863 1.00 94.25 122 ARG A C 1
ATOM 959 O O . ARG A 1 122 ? 2.583 5.117 -13.012 1.00 94.25 122 ARG A O 1
ATOM 966 N N . ASP A 1 123 ? 2.947 4.159 -15.012 1.00 95.19 123 ASP A N 1
ATOM 967 C CA . ASP A 1 123 ? 1.530 4.018 -15.341 1.00 95.19 123 ASP A CA 1
ATOM 968 C C . ASP A 1 123 ? 0.853 2.987 -14.431 1.00 95.19 123 ASP A C 1
ATOM 970 O O . ASP A 1 123 ? -0.236 3.248 -13.915 1.00 95.19 123 ASP A O 1
ATOM 974 N N . GLY A 1 124 ? 1.537 1.875 -14.155 1.00 95.75 124 GLY A N 1
ATOM 975 C CA . GLY A 1 124 ? 1.114 0.859 -13.193 1.00 95.75 124 GLY A CA 1
ATOM 976 C C . GLY A 1 124 ? 0.904 1.403 -11.781 1.00 95.75 124 GLY A C 1
ATOM 977 O O . GLY A 1 124 ? -0.169 1.234 -11.201 1.00 95.75 124 GLY A O 1
ATOM 978 N N . VAL A 1 125 ? 1.898 2.119 -11.251 1.00 94.75 125 VAL A N 1
ATOM 979 C CA . VAL A 1 125 ? 1.841 2.771 -9.936 1.00 94.75 125 VAL A CA 1
ATOM 980 C C . VAL A 1 125 ? 0.729 3.816 -9.897 1.00 94.75 125 VAL A C 1
ATOM 982 O O . VAL A 1 125 ? -0.030 3.849 -8.931 1.00 94.75 125 VAL A O 1
ATOM 985 N N . ARG A 1 126 ? 0.549 4.620 -10.956 1.00 95.75 126 ARG A N 1
ATOM 986 C CA . ARG A 1 126 ? -0.552 5.595 -11.032 1.00 95.75 126 ARG A CA 1
ATOM 987 C C . ARG A 1 126 ? -1.915 4.923 -10.911 1.00 95.75 126 ARG A C 1
ATOM 989 O O . ARG A 1 126 ? -2.749 5.384 -10.133 1.00 95.75 126 ARG A O 1
ATOM 996 N N . ILE A 1 127 ? -2.131 3.848 -11.667 1.00 96.31 127 ILE A N 1
ATOM 997 C CA . ILE A 1 127 ? -3.376 3.071 -11.624 1.00 96.31 127 ILE A CA 1
ATOM 998 C C . ILE A 1 127 ? -3.565 2.454 -10.235 1.00 96.31 127 ILE A C 1
ATOM 1000 O O . ILE A 1 127 ? -4.667 2.507 -9.694 1.00 96.31 127 ILE A O 1
ATOM 1004 N N . GLY A 1 128 ? -2.500 1.919 -9.634 1.00 96.38 128 GLY A N 1
ATOM 1005 C CA . GLY A 1 128 ? -2.542 1.353 -8.288 1.00 96.38 128 GLY A CA 1
ATOM 1006 C C . GLY A 1 128 ? -2.925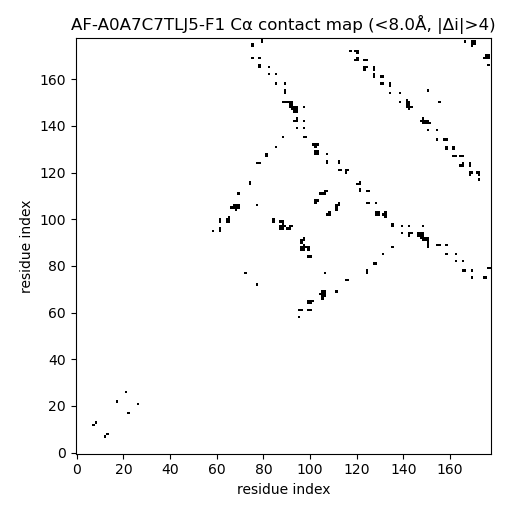 2.379 -7.221 1.00 96.38 128 GLY A C 1
ATOM 1007 O O . GLY A 1 128 ? -3.853 2.140 -6.453 1.00 96.38 128 GLY A O 1
ATOM 1008 N N . CYS A 1 129 ? -2.283 3.549 -7.221 1.00 95.00 129 CYS A N 1
ATOM 1009 C CA . CYS A 1 129 ? -2.610 4.662 -6.327 1.00 95.00 129 CYS A CA 1
ATOM 1010 C C . CYS A 1 129 ? -4.073 5.103 -6.467 1.00 95.00 129 CYS A C 1
ATOM 1012 O O . CYS A 1 129 ? -4.788 5.199 -5.472 1.00 95.00 129 CYS A O 1
ATOM 1014 N N . GLN A 1 130 ? -4.543 5.313 -7.702 1.00 96.25 130 GLN A N 1
ATOM 1015 C CA . GLN A 1 130 ? -5.939 5.676 -7.963 1.00 96.25 130 GLN A CA 1
ATOM 1016 C C . GLN A 1 130 ? -6.905 4.589 -7.484 1.00 96.25 130 GLN A C 1
ATOM 1018 O O . GLN A 1 130 ? -7.894 4.898 -6.828 1.00 96.25 130 GLN A O 1
ATOM 1023 N N . GLY A 1 131 ? -6.592 3.317 -7.743 1.00 97.12 131 GLY A N 1
ATOM 1024 C CA . GLY A 1 131 ? -7.397 2.187 -7.287 1.00 97.12 131 GLY A CA 1
ATOM 1025 C C . GLY A 1 131 ? -7.515 2.126 -5.765 1.00 97.12 131 GLY A C 1
ATOM 1026 O O . GLY A 1 131 ? -8.621 1.990 -5.244 1.00 97.12 131 GLY A O 1
ATOM 1027 N N . LEU A 1 132 ? -6.402 2.283 -5.041 1.00 95.75 132 LEU A N 1
ATOM 1028 C CA . LEU A 1 132 ? -6.409 2.325 -3.575 1.00 95.75 132 LEU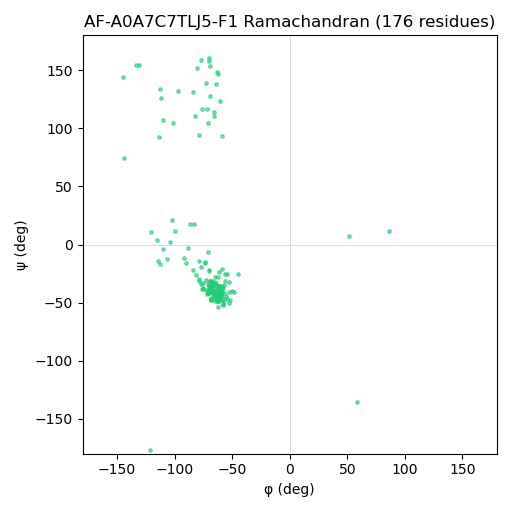 A CA 1
ATOM 1029 C C . LEU A 1 132 ? -7.233 3.509 -3.051 1.00 95.75 132 LEU A C 1
ATOM 1031 O O . LEU A 1 132 ? -8.076 3.316 -2.173 1.00 95.75 132 LEU A O 1
ATOM 1035 N N . ALA A 1 133 ? -7.060 4.701 -3.631 1.00 94.31 133 ALA A N 1
ATOM 1036 C CA . ALA A 1 133 ? -7.813 5.902 -3.263 1.00 94.31 133 ALA A CA 1
ATOM 1037 C C . ALA A 1 133 ? -9.327 5.743 -3.486 1.00 94.31 133 ALA A C 1
ATOM 1039 O O . ALA A 1 133 ? -10.138 6.075 -2.614 1.00 94.31 133 ALA A O 1
ATOM 1040 N N . ASP A 1 134 ? -9.713 5.213 -4.647 1.00 95.62 134 ASP A N 1
ATOM 1041 C CA . ASP A 1 134 ? -11.108 5.007 -5.025 1.00 95.62 134 ASP A CA 1
ATOM 1042 C C . A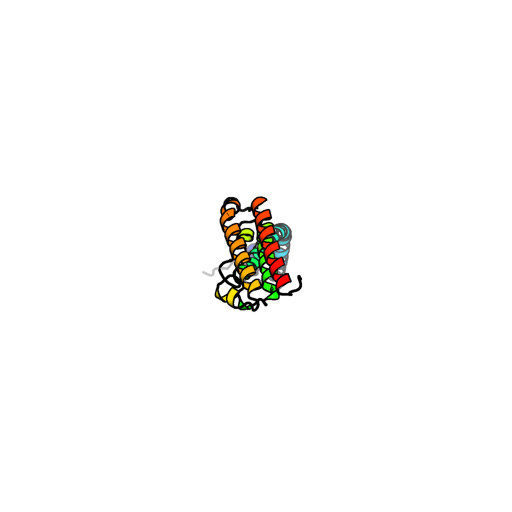SP A 1 134 ? -11.775 3.983 -4.107 1.00 95.62 134 ASP A C 1
ATOM 1044 O O . ASP A 1 134 ? -12.891 4.209 -3.631 1.00 95.62 134 ASP A O 1
ATOM 1048 N N . ILE A 1 135 ? -11.088 2.876 -3.808 1.00 95.44 135 ILE A N 1
ATOM 1049 C CA . ILE A 1 135 ? -11.580 1.855 -2.880 1.00 95.44 135 ILE A CA 1
ATOM 1050 C C . ILE A 1 135 ? -11.733 2.453 -1.478 1.00 95.44 135 ILE A C 1
ATOM 1052 O O . ILE A 1 135 ? -12.806 2.308 -0.880 1.00 95.44 135 ILE A O 1
ATOM 1056 N N . GLN A 1 136 ? -10.710 3.159 -0.977 1.00 92.62 136 GLN A N 1
ATOM 1057 C CA . GLN A 1 136 ? -10.729 3.823 0.331 1.00 92.62 136 GLN A CA 1
ATOM 1058 C C . GLN A 1 136 ? -11.953 4.738 0.464 1.00 92.62 136 GLN A C 1
ATOM 1060 O O . GLN A 1 136 ? -12.748 4.592 1.399 1.00 92.62 136 GLN A O 1
ATOM 1065 N N . GLY A 1 137 ? -12.181 5.608 -0.525 1.00 91.75 137 GLY A N 1
ATOM 1066 C CA . GLY A 1 137 ? -13.324 6.520 -0.550 1.00 91.75 137 GLY A CA 1
ATOM 1067 C C . GLY A 1 137 ? -14.670 5.801 -0.678 1.00 91.75 137 GLY A C 1
ATOM 1068 O O . GLY A 1 137 ? -15.605 6.089 0.079 1.00 91.75 137 GLY A O 1
ATOM 1069 N N . LYS A 1 138 ? -14.773 4.831 -1.594 1.00 93.12 138 LYS A N 1
ATOM 1070 C CA . LYS A 1 138 ? -16.003 4.076 -1.895 1.00 93.12 138 LYS A CA 1
ATOM 1071 C C . LYS A 1 138 ? -16.534 3.305 -0.689 1.00 93.12 138 LYS A C 1
ATOM 1073 O O . LYS A 1 138 ? -17.751 3.269 -0.487 1.00 93.12 138 LYS A O 1
ATOM 1078 N N . TYR A 1 139 ? -15.648 2.711 0.110 1.00 90.44 139 TYR A N 1
ATOM 1079 C CA . TYR A 1 139 ? -16.022 1.893 1.269 1.00 90.44 139 TYR A CA 1
ATOM 1080 C C . TYR A 1 139 ? -15.827 2.600 2.624 1.00 90.44 139 TYR A C 1
ATOM 1082 O O . TYR A 1 139 ? -16.180 2.035 3.657 1.00 90.44 139 TYR A O 1
ATOM 1090 N N . SER A 1 140 ? -15.392 3.867 2.641 1.00 86.56 140 SER A N 1
ATOM 1091 C CA . SER A 1 140 ? -15.197 4.683 3.859 1.00 86.56 140 SER A CA 1
ATOM 1092 C C . SER A 1 140 ? -16.382 4.653 4.836 1.00 86.56 140 SER A C 1
ATOM 1094 O O . SER A 1 140 ? -16.216 4.536 6.053 1.00 86.56 140 SER A O 1
ATOM 1096 N N . ARG A 1 141 ? -17.619 4.694 4.320 1.00 81.44 141 ARG A N 1
ATOM 1097 C CA . ARG A 1 141 ? -18.842 4.668 5.145 1.00 81.44 141 ARG A CA 1
ATOM 1098 C C . ARG A 1 141 ? -18.998 3.386 5.959 1.00 81.44 141 ARG A C 1
ATOM 1100 O O . ARG A 1 141 ? -19.619 3.438 7.021 1.00 81.44 141 ARG A O 1
ATOM 1107 N N . ASP A 1 142 ? -18.452 2.270 5.484 1.00 77.94 142 ASP A N 1
ATOM 1108 C CA . ASP A 1 142 ? -18.496 0.989 6.192 1.00 77.94 142 ASP A CA 1
ATOM 1109 C C . ASP A 1 142 ? -17.539 0.965 7.399 1.00 77.94 142 ASP A C 1
ATOM 1111 O O . ASP A 1 142 ? -17.702 0.137 8.295 1.00 77.94 142 ASP A O 1
ATOM 1115 N N . CYS A 1 143 ? -16.592 1.910 7.462 1.00 76.75 143 CYS A N 1
ATOM 1116 C CA . CYS A 1 143 ? -15.597 2.018 8.530 1.00 76.75 143 CYS A CA 1
ATOM 1117 C C . CYS A 1 143 ? -15.767 3.264 9.418 1.00 76.75 143 CYS A C 1
ATOM 1119 O O . CYS A 1 143 ? -15.284 3.268 10.545 1.00 76.75 143 CYS A O 1
ATOM 1121 N N . PHE A 1 144 ? -16.528 4.279 8.990 1.00 67.75 144 PHE A N 1
ATOM 1122 C CA . PHE A 1 144 ? -16.739 5.522 9.752 1.00 67.75 144 PHE A CA 1
ATOM 1123 C C . PHE A 1 144 ? -17.762 5.413 10.904 1.00 67.75 144 PHE A C 1
ATOM 1125 O O . PHE A 1 144 ? -17.646 6.106 11.911 1.00 67.75 144 PHE A O 1
ATOM 1132 N N . ILE A 1 145 ? -18.792 4.566 10.784 1.00 58.84 145 ILE A N 1
ATOM 1133 C CA . ILE A 1 145 ? -19.977 4.646 11.666 1.00 58.84 145 ILE A CA 1
ATOM 1134 C C . ILE A 1 145 ? -19.795 3.919 13.015 1.00 58.84 145 ILE A C 1
ATOM 1136 O O . ILE A 1 145 ? -20.496 4.240 13.973 1.00 58.84 145 ILE A O 1
ATOM 1140 N N . ALA A 1 146 ? -18.878 2.954 13.135 1.00 54.12 146 ALA A N 1
ATOM 1141 C CA . ALA A 1 146 ? -19.003 1.928 14.177 1.00 54.12 146 ALA A CA 1
ATOM 1142 C C . ALA A 1 146 ? -17.853 1.834 15.196 1.00 54.12 146 ALA A C 1
ATOM 1144 O O . ALA A 1 146 ? -17.804 0.845 15.928 1.00 54.12 146 ALA A O 1
ATOM 1145 N N . SER A 1 147 ? -16.903 2.784 15.261 1.00 65.94 147 SER A N 1
ATOM 1146 C CA . SER A 1 147 ? -15.607 2.629 15.989 1.00 65.94 147 SER A CA 1
ATOM 1147 C C . SER A 1 147 ? -14.827 1.346 15.632 1.00 65.94 147 SER A C 1
ATOM 1149 O O . SER A 1 147 ? -13.813 1.012 16.235 1.00 65.94 147 SER A O 1
ATOM 1151 N N . THR A 1 148 ? -15.326 0.635 14.627 1.00 72.56 148 THR A N 1
ATOM 1152 C CA . THR A 1 148 ? -14.931 -0.663 14.116 1.00 72.56 148 THR A CA 1
ATOM 1153 C C . THR A 1 148 ? -15.143 -0.590 12.609 1.00 72.56 148 THR A C 1
ATOM 1155 O O . THR A 1 148 ? -16.058 0.086 12.134 1.00 72.56 148 THR A O 1
ATOM 1158 N N . CYS A 1 149 ? -14.261 -1.232 11.863 1.00 81.94 149 CYS A N 1
ATOM 1159 C CA . CYS A 1 149 ? -14.301 -1.304 10.412 1.00 81.94 149 CYS A CA 1
ATOM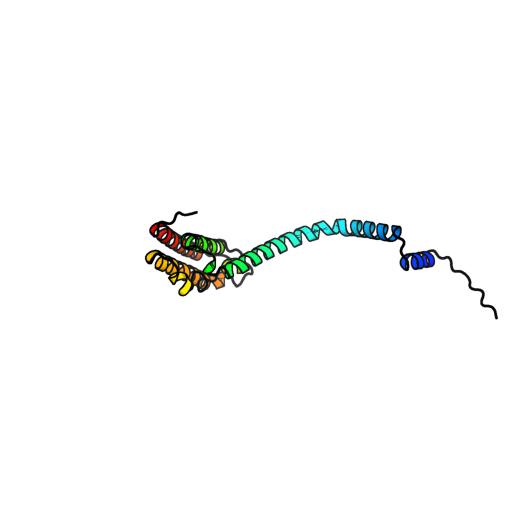 1160 C C . CYS A 1 149 ? -14.614 -2.746 10.033 1.00 81.94 149 CYS A C 1
ATOM 1162 O O . CYS A 1 149 ? -13.961 -3.678 10.506 1.00 81.94 149 CYS A O 1
ATOM 1164 N N . VAL A 1 150 ? -15.657 -2.929 9.226 1.00 86.38 150 VAL A N 1
ATOM 1165 C CA . VAL A 1 150 ? -16.014 -4.236 8.673 1.00 86.38 150 VAL A CA 1
ATOM 1166 C C . VAL A 1 150 ? -15.791 -4.169 7.174 1.00 86.38 150 VAL A C 1
ATOM 1168 O O . VAL A 1 150 ? -16.671 -3.768 6.412 1.00 86.38 150 VAL A O 1
ATOM 1171 N N . VAL A 1 151 ? -14.589 -4.559 6.755 1.00 88.88 151 VAL A N 1
ATOM 1172 C CA . VAL A 1 151 ? -14.199 -4.565 5.344 1.00 88.88 151 VAL A CA 1
ATOM 1173 C C . VAL A 1 151 ? -15.035 -5.599 4.593 1.00 88.88 151 VAL A C 1
ATOM 1175 O O . VAL A 1 151 ? -14.934 -6.807 4.835 1.00 88.88 151 VAL A O 1
ATOM 1178 N N . LYS A 1 152 ? -15.879 -5.123 3.673 1.00 91.31 152 LYS A N 1
ATOM 1179 C CA . LYS A 1 152 ? -16.713 -5.980 2.823 1.00 91.31 152 LYS A CA 1
ATOM 1180 C C . LYS A 1 152 ? -15.850 -6.855 1.922 1.00 91.31 152 LYS A C 1
ATOM 1182 O O . LYS A 1 152 ? -14.808 -6.421 1.441 1.00 91.31 152 LYS A O 1
ATOM 1187 N N . GLN A 1 153 ? -16.342 -8.052 1.603 1.00 94.06 153 GLN A N 1
ATOM 1188 C CA . GLN A 1 153 ? -15.646 -8.943 0.672 1.00 94.06 153 GLN A CA 1
ATOM 1189 C C . GLN A 1 153 ? -15.422 -8.284 -0.697 1.00 94.06 153 GLN A C 1
ATOM 1191 O O . GLN A 1 153 ? -14.342 -8.406 -1.249 1.00 94.06 153 GLN A O 1
ATOM 1196 N N . SER A 1 154 ? -16.377 -7.485 -1.186 1.00 94.62 154 SER A N 1
ATOM 1197 C CA . SER A 1 154 ? -16.206 -6.745 -2.442 1.00 94.62 154 SER A CA 1
ATOM 1198 C C . SER A 1 154 ? -15.035 -5.756 -2.404 1.00 94.62 154 SER A C 1
ATOM 1200 O O . SER A 1 154 ? -14.340 -5.602 -3.399 1.00 94.62 154 SER A O 1
ATOM 1202 N N . ALA A 1 155 ? -14.776 -5.121 -1.255 1.00 94.50 155 ALA A N 1
ATOM 1203 C CA . ALA A 1 155 ? -13.609 -4.260 -1.084 1.00 94.50 155 ALA A CA 1
ATOM 1204 C C . ALA A 1 155 ? -12.313 -5.080 -1.106 1.00 94.50 155 ALA A C 1
ATOM 1206 O O . ALA A 1 155 ? -11.345 -4.676 -1.736 1.00 94.50 155 ALA A O 1
ATOM 1207 N N . LYS A 1 156 ? -12.308 -6.258 -0.470 1.00 96.00 156 LYS A N 1
ATOM 1208 C CA . LYS A 1 156 ? -11.163 -7.181 -0.480 1.00 96.00 156 LYS A CA 1
ATOM 1209 C C . LYS A 1 156 ? -10.834 -7.686 -1.882 1.00 96.00 156 LYS A C 1
ATOM 1211 O O . LYS A 1 156 ? -9.661 -7.746 -2.242 1.00 96.00 156 LYS A O 1
ATOM 1216 N N . ASP A 1 157 ? -11.854 -8.019 -2.665 1.00 97.75 157 ASP A N 1
ATOM 1217 C CA . ASP A 1 157 ? -11.689 -8.490 -4.040 1.00 97.75 157 ASP A CA 1
ATOM 1218 C C . ASP A 1 157 ? -11.117 -7.371 -4.933 1.00 97.75 157 ASP A C 1
ATOM 1220 O O . ASP A 1 157 ? -10.178 -7.603 -5.693 1.00 97.75 157 ASP A O 1
ATOM 1224 N N . GLU A 1 158 ? -11.620 -6.138 -4.789 1.00 97.62 158 GLU A N 1
ATOM 1225 C CA . GLU A 1 158 ? -11.098 -4.959 -5.497 1.00 97.62 158 GLU A CA 1
ATOM 1226 C C . GLU A 1 158 ? -9.654 -4.621 -5.079 1.00 97.62 158 GLU A C 1
ATOM 1228 O O . GLU A 1 158 ? -8.816 -4.377 -5.945 1.00 97.62 158 GLU A O 1
ATOM 1233 N N . LEU A 1 159 ? -9.328 -4.675 -3.780 1.00 97.06 159 LEU A N 1
ATOM 1234 C CA . LEU A 1 159 ? -7.958 -4.483 -3.281 1.00 97.06 159 LEU A CA 1
ATOM 1235 C C . LEU A 1 159 ? -7.002 -5.534 -3.850 1.00 97.06 159 LEU A C 1
ATOM 1237 O O . LEU A 1 159 ? -5.920 -5.194 -4.315 1.00 97.06 159 LEU A O 1
ATOM 1241 N N . THR A 1 160 ? -7.422 -6.800 -3.874 1.00 97.88 160 THR A N 1
ATOM 1242 C CA . THR A 1 160 ? -6.613 -7.897 -4.426 1.00 97.88 160 THR A CA 1
ATOM 1243 C C . THR A 1 160 ? -6.304 -7.662 -5.903 1.00 97.88 160 THR A C 1
ATOM 1245 O O . THR A 1 160 ? -5.159 -7.818 -6.317 1.00 97.88 160 THR A O 1
ATOM 1248 N N . ALA A 1 161 ? -7.285 -7.201 -6.687 1.00 97.88 161 ALA A N 1
ATOM 1249 C CA . ALA A 1 161 ? -7.063 -6.861 -8.092 1.00 97.88 161 ALA A CA 1
ATOM 1250 C C . ALA A 1 161 ? -6.046 -5.717 -8.268 1.00 97.88 161 ALA A C 1
ATOM 1252 O O . ALA A 1 161 ? -5.230 -5.751 -9.191 1.00 97.88 161 ALA A O 1
ATOM 1253 N N . VAL A 1 162 ? -6.060 -4.723 -7.372 1.00 97.94 162 VAL A N 1
ATOM 1254 C CA . VAL A 1 162 ? -5.048 -3.657 -7.358 1.00 97.94 162 VAL A CA 1
ATOM 1255 C C . VAL A 1 162 ? -3.665 -4.213 -7.012 1.00 97.94 162 VAL A C 1
ATOM 1257 O O . VAL A 1 162 ? -2.692 -3.863 -7.681 1.00 97.94 162 VAL A O 1
ATOM 1260 N N . PHE A 1 163 ? -3.562 -5.112 -6.027 1.00 97.00 163 PHE A N 1
ATOM 1261 C CA . PHE A 1 163 ? -2.289 -5.746 -5.664 1.00 97.00 163 PHE A CA 1
ATOM 1262 C C . PHE A 1 163 ? -1.718 -6.554 -6.824 1.00 97.00 163 PHE A C 1
ATOM 1264 O O . PHE A 1 163 ? -0.534 -6.437 -7.125 1.00 97.00 163 PHE A O 1
ATOM 1271 N N . ASP A 1 164 ? -2.555 -7.333 -7.507 1.00 97.44 164 ASP A N 1
ATOM 1272 C CA . ASP A 1 164 ? -2.141 -8.120 -8.666 1.00 97.44 164 ASP A CA 1
ATOM 1273 C C . ASP A 1 164 ? -1.605 -7.223 -9.792 1.00 97.44 164 ASP A C 1
ATOM 1275 O O . ASP A 1 164 ? -0.569 -7.533 -10.383 1.00 97.44 164 ASP A O 1
ATOM 1279 N N . GLY A 1 165 ? -2.255 -6.082 -10.047 1.00 96.31 165 GLY A N 1
ATOM 1280 C CA . GLY A 1 165 ? -1.787 -5.088 -11.016 1.00 96.31 165 GLY A CA 1
ATOM 1281 C C . GLY A 1 165 ? -0.443 -4.461 -10.631 1.00 96.31 165 GLY A C 1
ATOM 1282 O O . GLY A 1 165 ? 0.484 -4.428 -11.445 1.00 96.31 165 GLY A O 1
ATOM 1283 N N . LEU A 1 166 ? -0.303 -4.025 -9.375 1.00 95.31 166 LEU A N 1
ATOM 1284 C CA . LEU A 1 166 ? 0.956 -3.487 -8.847 1.00 95.31 166 LEU A CA 1
ATOM 1285 C C . LEU A 1 166 ? 2.087 -4.510 -8.976 1.00 95.31 166 LEU A C 1
ATOM 1287 O O . LEU A 1 166 ? 3.157 -4.191 -9.491 1.00 95.31 166 LEU A O 1
ATOM 1291 N N . TRP A 1 167 ? 1.836 -5.763 -8.601 1.00 95.81 167 TRP A N 1
ATOM 1292 C CA . TRP A 1 167 ? 2.842 -6.810 -8.693 1.00 95.81 167 TRP A CA 1
ATOM 1293 C C . TRP A 1 167 ? 3.194 -7.226 -10.121 1.00 95.81 167 TRP A C 1
ATOM 1295 O O . TRP A 1 167 ? 4.329 -7.644 -10.359 1.00 95.81 167 TRP A O 1
ATOM 1305 N N . ALA A 1 168 ? 2.247 -7.157 -11.057 1.00 95.12 168 ALA A N 1
ATOM 1306 C CA . ALA A 1 168 ? 2.528 -7.414 -12.465 1.00 95.12 168 ALA A CA 1
ATOM 1307 C C . ALA A 1 168 ? 3.487 -6.350 -13.014 1.00 95.12 168 ALA A C 1
ATOM 1309 O O . ALA A 1 168 ? 4.529 -6.686 -13.569 1.00 95.12 168 ALA A O 1
ATOM 1310 N N . THR A 1 169 ? 3.187 -5.075 -12.761 1.00 94.38 169 THR A N 1
ATOM 1311 C CA . THR A 1 169 ? 3.999 -3.945 -13.245 1.00 94.38 169 THR A CA 1
ATOM 1312 C C . THR A 1 169 ? 5.376 -3.886 -12.576 1.00 94.38 169 THR A C 1
ATOM 1314 O O . THR A 1 169 ? 6.366 -3.585 -13.235 1.00 94.38 169 THR A O 1
ATOM 1317 N N . HIS A 1 170 ? 5.469 -4.253 -11.293 1.00 93.81 170 HIS A N 1
ATOM 1318 C CA . HIS A 1 170 ? 6.736 -4.400 -10.566 1.00 93.81 170 HIS A CA 1
ATOM 1319 C C . HIS A 1 170 ? 7.642 -5.470 -11.190 1.00 93.81 170 HIS A C 1
ATOM 1321 O O . HIS A 1 170 ? 8.823 -5.226 -11.432 1.00 93.81 170 HIS A O 1
ATOM 1327 N N . ALA A 1 171 ? 7.072 -6.630 -11.529 1.00 93.38 171 ALA A N 1
ATOM 1328 C CA . ALA A 1 171 ? 7.805 -7.700 -12.198 1.00 93.38 171 ALA A CA 1
ATOM 1329 C C . ALA A 1 171 ? 8.196 -7.333 -13.643 1.00 93.38 171 ALA A C 1
ATOM 1331 O O . ALA A 1 171 ? 9.294 -7.672 -14.083 1.00 93.38 171 ALA A O 1
ATOM 1332 N N . GLU A 1 172 ? 7.328 -6.632 -14.380 1.00 93.44 172 GLU A N 1
ATOM 1333 C CA . GLU A 1 172 ? 7.616 -6.137 -15.736 1.00 93.44 172 GLU A CA 1
ATOM 1334 C C . GLU A 1 172 ? 8.763 -5.119 -15.757 1.00 93.44 172 GLU A C 1
ATOM 1336 O O . GLU A 1 172 ? 9.579 -5.138 -16.680 1.00 93.44 172 GLU A O 1
ATOM 1341 N N . ALA A 1 173 ? 8.874 -4.294 -14.714 1.00 92.25 173 ALA A N 1
ATOM 1342 C CA . ALA A 1 173 ? 9.996 -3.380 -14.510 1.00 92.25 173 ALA A CA 1
ATOM 1343 C C . ALA A 1 173 ? 11.311 -4.097 -14.134 1.00 92.25 173 ALA A C 1
ATOM 1345 O O . ALA A 1 173 ? 12.370 -3.472 -14.081 1.00 92.25 173 ALA A O 1
ATOM 1346 N N . GLY A 1 174 ? 11.268 -5.416 -13.911 1.00 92.31 174 GLY A N 1
ATOM 1347 C CA . GLY A 1 174 ? 12.435 -6.244 -13.608 1.00 92.31 174 GLY A CA 1
ATOM 1348 C C . GLY A 1 174 ? 12.816 -6.287 -12.128 1.00 92.31 174 GLY A C 1
ATOM 1349 O O . GLY A 1 174 ? 13.892 -6.793 -11.803 1.00 92.31 174 GLY A O 1
ATOM 1350 N N . TYR A 1 175 ? 11.960 -5.786 -11.237 1.00 90.44 175 TYR A N 1
ATOM 1351 C CA . TYR A 1 175 ? 12.193 -5.828 -9.797 1.00 90.44 175 TYR A CA 1
ATOM 1352 C C . TYR A 1 175 ? 11.826 -7.195 -9.204 1.00 90.44 175 TYR A C 1
ATOM 1354 O O . TYR A 1 175 ? 10.970 -7.926 -9.712 1.00 90.44 175 TYR A O 1
ATOM 1362 N N . VAL A 1 176 ? 12.501 -7.560 -8.113 1.00 88.31 176 VAL A N 1
ATOM 1363 C CA . VAL A 1 176 ? 12.272 -8.824 -7.401 1.00 88.31 176 VAL A CA 1
ATOM 1364 C C . VAL A 1 176 ? 11.341 -8.560 -6.228 1.00 88.31 176 VAL A C 1
ATOM 1366 O O . VAL A 1 176 ? 11.551 -7.614 -5.473 1.00 88.31 176 VAL A O 1
ATOM 1369 N N . ARG A 1 177 ? 10.307 -9.391 -6.064 1.00 83.12 177 ARG A N 1
ATOM 1370 C CA . ARG A 1 177 ? 9.424 -9.286 -4.896 1.00 83.12 177 ARG A CA 1
ATOM 1371 C C . ARG A 1 177 ? 10.214 -9.576 -3.606 1.00 83.12 177 ARG A C 1
ATOM 1373 O O . ARG A 1 177 ? 11.012 -10.517 -3.627 1.00 83.12 177 ARG A O 1
ATOM 1380 N N . PRO A 1 178 ? 9.992 -8.805 -2.528 1.00 76.75 178 PRO A N 1
ATOM 1381 C CA . PRO A 1 178 ? 10.615 -9.053 -1.229 1.00 76.75 178 PRO A CA 1
ATOM 1382 C C . PRO A 1 178 ? 10.183 -10.385 -0.595 1.00 76.75 178 PRO A C 1
ATOM 1384 O O . PRO A 1 178 ? 9.100 -10.910 -0.956 1.00 76.75 178 PRO A O 1
#

Foldseek 3Di:
DDDDDDDDPDPVVVVVVCVVPPDPVNVVVVVVVVCVVCVVVVVVVVVVVVVVVVVVVVVVVLVVQQVQALPPDDLLCLLVSLLVLLVLCLPFFALSSLPSYQLPGHCNDPVNLVPHDDPLLSVLSVVLSVLSVCLSVVQSVQRPPDRTHDQDVVSNVSSVVSSVSSVVSSVVVVHDDD